Protein AF-A0AA47JE38-F1 (afdb_monomer)

Mean predicted aligned error: 7.02 Å

Organism: Vibrio parahaemolyticus (NCBI:txid670)

Structure (mmCIF, N/CA/C/O backbone):
data_AF-A0AA47JE38-F1
#
_entry.id   AF-A0AA47JE38-F1
#
loop_
_atom_site.group_PDB
_atom_site.id
_atom_site.type_symbol
_atom_site.label_atom_id
_atom_site.label_alt_id
_atom_site.label_comp_id
_atom_site.label_asym_id
_atom_site.label_entity_id
_atom_site.label_seq_id
_atom_site.pdbx_PDB_ins_code
_atom_site.Cartn_x
_atom_site.Cartn_y
_atom_site.Cartn_z
_atom_site.occupancy
_atom_site.B_iso_or_equiv
_atom_site.auth_seq_id
_atom_site.auth_comp_id
_atom_site.auth_asym_id
_atom_site.auth_atom_id
_atom_site.pdbx_PDB_model_num
ATOM 1 N N . MET A 1 1 ? -12.449 -9.102 17.119 1.00 83.94 1 MET A N 1
ATOM 2 C CA . MET A 1 1 ? -12.116 -7.695 16.826 1.00 83.94 1 MET A CA 1
ATOM 3 C C . MET A 1 1 ? -10.655 -7.405 17.143 1.00 83.94 1 MET A C 1
ATOM 5 O O . MET A 1 1 ? -9.900 -7.252 16.200 1.00 83.94 1 MET A O 1
ATOM 9 N N . GLU A 1 2 ? -10.235 -7.440 18.413 1.00 88.56 2 GLU A N 1
ATOM 10 C CA . GLU A 1 2 ? -8.846 -7.155 18.839 1.00 88.56 2 GLU A CA 1
ATOM 11 C C . GLU A 1 2 ? -7.792 -7.949 18.047 1.00 88.56 2 GLU A C 1
ATOM 13 O O . GLU A 1 2 ? -6.980 -7.358 17.347 1.00 88.56 2 GLU A O 1
ATOM 18 N N . LEU A 1 3 ? -7.922 -9.282 17.987 1.00 92.50 3 LEU A N 1
ATOM 19 C CA . LEU A 1 3 ? -7.022 -10.138 17.200 1.00 92.50 3 LEU A CA 1
ATOM 20 C C . LEU A 1 3 ? -6.956 -9.777 15.701 1.00 92.50 3 LEU A C 1
ATOM 22 O O . LEU A 1 3 ? -5.930 -9.987 15.059 1.00 92.50 3 LEU A O 1
ATOM 26 N N . ALA A 1 4 ? -8.055 -9.293 15.115 1.00 93.81 4 ALA A N 1
ATOM 27 C CA . ALA A 1 4 ? -8.081 -8.903 13.704 1.00 93.81 4 ALA A CA 1
ATOM 28 C C . ALA A 1 4 ? -7.335 -7.579 13.492 1.00 93.81 4 ALA A C 1
ATOM 30 O O . ALA A 1 4 ? -6.568 -7.450 12.538 1.00 93.81 4 ALA A O 1
ATOM 31 N N . TYR A 1 5 ? -7.493 -6.637 14.423 1.00 95.44 5 TYR A N 1
ATOM 32 C CA . TYR A 1 5 ? -6.758 -5.380 14.407 1.00 95.44 5 TYR A CA 1
ATOM 33 C C . TYR A 1 5 ? -5.25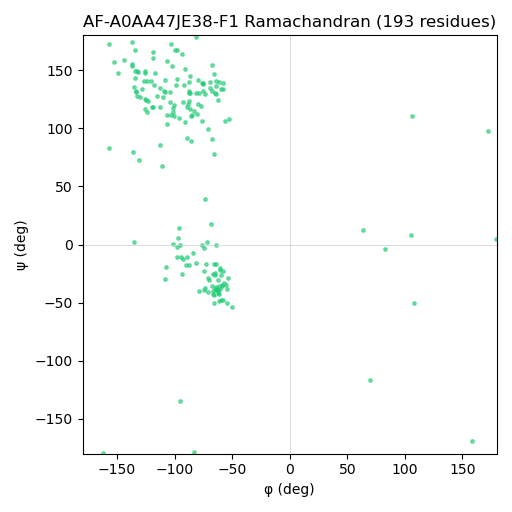7 -5.584 14.652 1.00 95.44 5 TYR A C 1
ATOM 35 O O . TYR A 1 5 ? -4.446 -5.007 13.934 1.00 95.44 5 TYR A O 1
ATOM 43 N N . ASP A 1 6 ? -4.865 -6.475 15.565 1.00 95.62 6 ASP A N 1
ATOM 44 C CA . ASP A 1 6 ? -3.450 -6.804 15.796 1.00 95.62 6 ASP A CA 1
ATOM 45 C C . ASP A 1 6 ? -2.779 -7.389 14.544 1.00 95.62 6 ASP A C 1
ATOM 47 O O . ASP A 1 6 ? -1.631 -7.068 14.226 1.00 95.62 6 ASP A O 1
ATOM 51 N N . LYS A 1 7 ? -3.504 -8.226 13.788 1.00 97.00 7 LYS A N 1
ATOM 52 C CA . LYS A 1 7 ? -3.026 -8.753 12.501 1.00 97.00 7 LYS A CA 1
ATOM 53 C C . LYS A 1 7 ? -2.888 -7.652 11.453 1.00 97.00 7 LYS A C 1
ATOM 55 O O . LYS A 1 7 ? -1.869 -7.626 10.763 1.00 97.00 7 LYS A O 1
ATOM 60 N N . LEU A 1 8 ? -3.858 -6.736 11.370 1.00 97.12 8 LEU A N 1
ATOM 61 C CA . LEU A 1 8 ? -3.783 -5.561 10.496 1.00 97.12 8 LEU A CA 1
ATOM 62 C C . LEU A 1 8 ? -2.551 -4.718 10.836 1.00 97.12 8 LEU A C 1
ATOM 64 O O . LEU A 1 8 ? -1.772 -4.370 9.951 1.00 97.12 8 LEU A O 1
ATOM 68 N N . PHE A 1 9 ? -2.341 -4.451 12.124 1.00 96.00 9 PHE A N 1
ATOM 69 C CA . PHE A 1 9 ? -1.217 -3.673 12.623 1.00 96.00 9 PHE A CA 1
ATOM 70 C C . PHE A 1 9 ? 0.124 -4.341 12.291 1.00 96.00 9 PHE A C 1
ATOM 72 O O . PHE A 1 9 ? 0.999 -3.713 11.699 1.00 96.00 9 PHE A O 1
ATOM 79 N N . SER A 1 10 ? 0.269 -5.640 12.571 1.00 96.81 10 SER A N 1
ATOM 80 C CA . SER A 1 10 ? 1.491 -6.395 12.260 1.00 96.81 10 SER A CA 1
ATOM 81 C C . SER A 1 10 ? 1.773 -6.482 10.754 1.00 96.81 10 SER A C 1
ATOM 83 O O . SER A 1 10 ? 2.932 -6.431 10.328 1.00 96.81 10 SER A O 1
ATOM 85 N N . ALA A 1 11 ? 0.729 -6.606 9.929 1.00 97.44 11 ALA A N 1
ATOM 86 C CA . ALA A 1 11 ? 0.862 -6.586 8.476 1.00 97.44 11 ALA A CA 1
ATOM 87 C C . ALA A 1 11 ? 1.331 -5.210 7.982 1.00 97.44 11 ALA A C 1
ATOM 89 O O . ALA A 1 11 ? 2.266 -5.132 7.186 1.00 97.44 11 ALA A O 1
ATOM 90 N N . ALA A 1 12 ? 0.763 -4.127 8.516 1.00 97.50 12 ALA A N 1
ATOM 91 C CA . ALA A 1 12 ? 1.182 -2.770 8.192 1.00 97.50 12 ALA A CA 1
ATOM 92 C C . ALA A 1 12 ? 2.623 -2.466 8.625 1.00 97.50 12 ALA A C 1
ATOM 94 O O . ALA A 1 12 ? 3.365 -1.842 7.872 1.00 97.50 12 ALA A O 1
ATOM 95 N N . GLU A 1 13 ? 3.058 -2.945 9.794 1.00 96.81 13 GLU A N 1
ATOM 96 C CA . GLU A 1 13 ? 4.458 -2.836 10.223 1.00 96.81 13 GLU A CA 1
ATOM 97 C C . GLU A 1 13 ? 5.410 -3.564 9.268 1.00 96.81 13 GLU A C 1
ATOM 99 O O . GLU A 1 13 ? 6.530 -3.110 9.039 1.00 96.81 1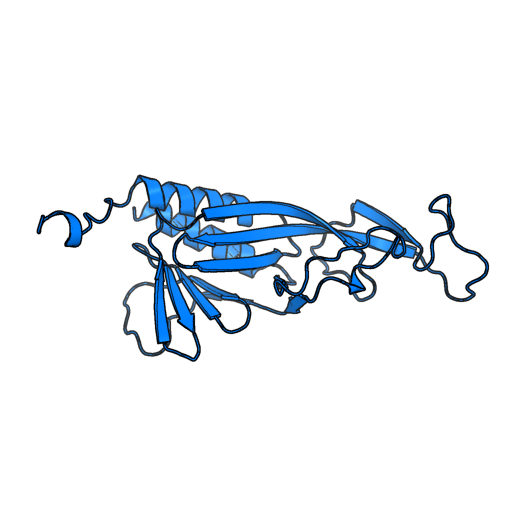3 GLU A O 1
ATOM 104 N N . GLN A 1 14 ? 4.987 -4.695 8.697 1.00 97.38 14 GLN A N 1
ATOM 105 C 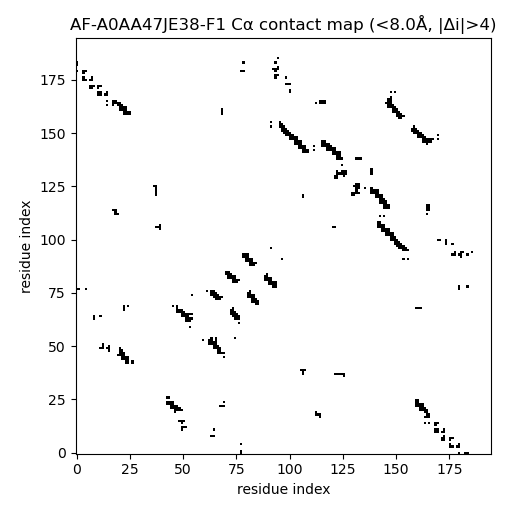CA . GLN A 1 14 ? 5.759 -5.390 7.667 1.00 97.38 14 GLN A CA 1
ATOM 106 C C . GLN A 1 14 ? 5.766 -4.610 6.346 1.00 97.38 14 GLN A C 1
ATOM 108 O O . GLN A 1 14 ? 6.821 -4.503 5.726 1.00 97.38 14 GLN A O 1
ATOM 113 N N . MET A 1 15 ? 4.639 -4.017 5.939 1.00 97.75 15 MET A N 1
ATOM 114 C CA . MET A 1 15 ? 4.570 -3.147 4.755 1.00 97.75 15 MET A CA 1
ATOM 115 C C . MET A 1 15 ? 5.466 -1.908 4.907 1.00 97.75 15 MET A C 1
ATOM 117 O O . MET A 1 15 ? 6.157 -1.531 3.964 1.00 97.75 15 MET A O 1
ATOM 121 N N . ALA A 1 16 ? 5.520 -1.313 6.102 1.00 97.00 16 ALA A N 1
ATOM 122 C CA . ALA A 1 16 ? 6.356 -0.152 6.413 1.00 97.00 16 ALA A CA 1
ATOM 123 C C . ALA A 1 16 ? 7.869 -0.427 6.310 1.00 97.00 16 ALA A C 1
ATOM 125 O O . ALA A 1 16 ? 8.656 0.513 6.235 1.00 97.00 16 ALA A O 1
ATOM 126 N N . LYS A 1 17 ? 8.286 -1.701 6.295 1.00 96.94 17 LYS A N 1
ATOM 127 C CA . LYS A 1 17 ? 9.688 -2.108 6.102 1.00 96.94 17 LYS A CA 1
ATOM 128 C C . LYS A 1 17 ? 10.104 -2.189 4.633 1.00 96.94 17 LYS A C 1
ATOM 130 O O . LYS A 1 17 ? 11.282 -2.420 4.379 1.00 96.94 17 LYS A O 1
ATOM 135 N N . ALA A 1 18 ? 9.177 -2.036 3.685 1.00 97.38 18 ALA A N 1
ATOM 136 C CA . ALA A 1 18 ? 9.526 -1.954 2.271 1.00 97.38 18 ALA A CA 1
ATOM 137 C C . ALA A 1 18 ? 10.457 -0.754 2.034 1.00 97.38 18 ALA A C 1
ATOM 139 O O . ALA A 1 18 ? 10.175 0.351 2.500 1.00 97.38 18 ALA A O 1
ATOM 140 N N . ASN A 1 19 ? 11.544 -0.939 1.283 1.00 97.06 19 ASN A N 1
ATOM 141 C CA . ASN A 1 19 ? 12.512 0.131 1.021 1.00 97.06 19 ASN A CA 1
ATOM 142 C C . ASN A 1 19 ? 11.880 1.300 0.266 1.00 97.06 19 ASN A C 1
ATOM 144 O O . ASN A 1 19 ? 12.318 2.447 0.392 1.00 97.06 19 ASN A O 1
ATOM 148 N N . LYS A 1 20 ? 10.881 1.000 -0.566 1.00 96.69 20 LYS A N 1
ATOM 149 C CA . LYS A 1 20 ? 10.083 1.984 -1.287 1.00 96.69 20 LYS A CA 1
ATOM 150 C C . LYS A 1 20 ? 8.599 1.653 -1.211 1.00 96.69 20 LYS A C 1
ATOM 152 O O . LYS A 1 20 ? 8.192 0.507 -1.427 1.00 96.69 20 LYS A O 1
ATOM 157 N N . CYS A 1 21 ? 7.827 2.701 -0.960 1.00 97.56 21 CYS A N 1
ATOM 158 C CA . CYS A 1 21 ? 6.385 2.758 -1.087 1.00 97.56 21 CYS A CA 1
ATOM 159 C C . CYS A 1 21 ? 6.055 3.982 -1.946 1.00 97.56 21 CYS A C 1
ATOM 161 O O . CYS A 1 21 ? 6.620 5.063 -1.743 1.00 97.56 21 CYS A O 1
ATOM 163 N N . TRP A 1 22 ? 5.166 3.812 -2.915 1.00 96.25 22 TRP A N 1
ATOM 164 C CA . TRP A 1 22 ? 4.711 4.889 -3.780 1.00 96.25 22 TRP A CA 1
ATOM 165 C C . TRP A 1 22 ? 3.201 5.020 -3.718 1.00 96.25 22 TRP A C 1
ATOM 167 O O . TRP A 1 22 ? 2.494 4.021 -3.719 1.00 96.25 22 TRP A O 1
ATOM 177 N N . HIS A 1 23 ? 2.710 6.250 -3.719 1.00 96.19 23 HIS A N 1
ATOM 178 C CA . HIS A 1 23 ? 1.333 6.569 -4.057 1.00 96.19 23 HIS A CA 1
ATOM 179 C C . HIS A 1 23 ? 1.237 6.770 -5.566 1.00 96.19 23 HIS A C 1
ATOM 181 O O . HIS A 1 23 ? 2.070 7.471 -6.144 1.00 96.19 23 HIS A O 1
ATOM 187 N N . ILE A 1 24 ? 0.252 6.142 -6.198 1.00 92.12 24 ILE A N 1
ATOM 188 C CA . ILE A 1 24 ? -0.014 6.280 -7.627 1.00 92.12 24 ILE A CA 1
ATOM 189 C C . ILE A 1 24 ? -1.193 7.235 -7.792 1.00 92.12 24 ILE A C 1
ATOM 191 O O . ILE A 1 24 ? -2.320 6.920 -7.409 1.00 92.12 24 ILE A O 1
ATOM 195 N N . SER A 1 25 ? -0.936 8.400 -8.385 1.00 82.38 25 SER A N 1
ATOM 196 C CA . SER A 1 25 ? -1.988 9.355 -8.724 1.00 82.38 25 SER A CA 1
ATOM 197 C C . SER A 1 25 ? -2.923 8.735 -9.769 1.00 82.38 25 SER A C 1
ATOM 199 O O . SER A 1 25 ? -2.471 8.185 -10.772 1.00 82.38 25 SER A O 1
ATOM 201 N N . ALA A 1 26 ? -4.237 8.900 -9.609 1.00 64.38 26 ALA A N 1
ATOM 202 C CA . ALA A 1 26 ? -5.243 8.443 -10.576 1.00 64.38 26 ALA A CA 1
ATOM 203 C C . ALA A 1 26 ? -5.239 9.217 -11.923 1.00 64.38 26 ALA A C 1
ATOM 205 O O . ALA A 1 26 ? -6.226 9.198 -12.664 1.00 64.38 26 ALA A O 1
ATOM 206 N N . SER A 1 27 ? -4.167 9.944 -12.250 1.00 50.41 27 SER A N 1
ATOM 207 C CA . SER A 1 27 ? -4.061 10.814 -13.420 1.00 50.41 27 SER A CA 1
ATOM 208 C C . SER A 1 27 ? -4.049 10.020 -14.734 1.00 50.41 27 SER A C 1
ATOM 210 O O . SER A 1 27 ? -3.009 9.696 -15.292 1.00 50.41 27 SER A O 1
ATOM 212 N N . GLY A 1 28 ? -5.250 9.806 -15.280 1.00 40.28 28 GLY A N 1
ATOM 213 C CA . GLY A 1 28 ? -5.498 9.717 -16.720 1.00 40.28 28 GLY A CA 1
ATOM 214 C C . GLY A 1 28 ? -5.774 8.319 -17.272 1.00 40.28 28 GLY A C 1
ATOM 215 O O . GLY A 1 28 ? -4.880 7.499 -17.445 1.00 40.28 28 GLY A O 1
ATOM 216 N N . LYS A 1 29 ? -7.023 8.085 -17.701 1.00 35.69 29 LYS A N 1
ATOM 217 C CA . LYS A 1 29 ? -7.342 7.100 -18.746 1.00 35.69 29 LYS A CA 1
ATOM 218 C C . LYS A 1 29 ? -6.479 7.396 -19.977 1.00 35.69 29 LYS A C 1
ATOM 220 O O . LYS A 1 29 ? -6.750 8.353 -20.696 1.00 35.69 29 LYS A O 1
ATOM 225 N N . VAL A 1 30 ? -5.488 6.558 -20.259 1.00 39.19 30 VAL A N 1
ATOM 226 C CA . VAL A 1 30 ? -4.712 6.658 -21.500 1.00 39.19 30 VAL A CA 1
ATOM 227 C C . VAL A 1 30 ? -5.456 5.890 -22.589 1.00 39.19 30 VAL A C 1
ATOM 229 O O . VAL A 1 30 ? -5.277 4.688 -22.795 1.00 39.19 30 VAL A O 1
ATOM 232 N N . LEU A 1 31 ? -6.341 6.615 -23.273 1.00 33.44 31 LEU A N 1
ATOM 233 C CA . LEU A 1 31 ? -6.773 6.327 -24.638 1.00 33.44 31 LEU A CA 1
ATOM 234 C C . LEU A 1 31 ? -5.562 6.513 -25.565 1.00 33.44 31 LEU A C 1
ATOM 236 O O . LEU A 1 31 ? -5.423 7.564 -26.162 1.00 33.44 31 LEU A O 1
ATOM 240 N N . ASP A 1 32 ? -4.646 5.543 -25.598 1.00 34.03 32 ASP A N 1
ATOM 241 C CA . ASP A 1 32 ? -3.890 5.147 -26.797 1.00 34.03 32 ASP A CA 1
ATOM 242 C C . ASP A 1 32 ? -2.788 4.143 -26.440 1.00 34.03 32 ASP A C 1
ATOM 244 O O . ASP A 1 32 ? -1.670 4.474 -26.052 1.00 34.03 32 ASP A O 1
ATOM 248 N N . LYS A 1 33 ? -3.091 2.856 -26.637 1.00 39.22 33 LYS A N 1
ATOM 249 C CA . LYS A 1 33 ? -2.143 1.740 -26.465 1.00 39.22 33 LYS A CA 1
ATOM 250 C C . LYS A 1 33 ? -1.069 1.665 -27.564 1.00 39.22 33 LYS A C 1
ATOM 252 O O . LYS A 1 33 ? -0.293 0.714 -27.577 1.00 39.22 33 LYS A O 1
ATOM 257 N N . LYS A 1 34 ? -1.036 2.594 -28.528 1.00 36.00 34 LYS A N 1
ATOM 258 C CA . LYS A 1 34 ? -0.390 2.339 -29.828 1.00 36.00 34 LYS A CA 1
ATOM 259 C C . LYS A 1 34 ? 1.037 2.860 -30.018 1.00 36.00 34 LYS A C 1
ATOM 261 O O . LYS A 1 34 ? 1.607 2.554 -31.060 1.00 36.00 34 LYS A O 1
ATOM 266 N N . TYR A 1 35 ? 1.650 3.553 -29.050 1.00 38.34 35 TYR A N 1
ATOM 267 C CA . TYR A 1 35 ? 2.983 4.150 -29.274 1.00 38.34 35 TYR A CA 1
ATOM 268 C C . TYR A 1 35 ? 4.045 3.991 -28.175 1.00 38.34 35 TYR A C 1
ATOM 270 O O . TYR A 1 35 ? 5.169 4.447 -28.375 1.00 38.34 35 TYR A O 1
ATOM 278 N N . HIS A 1 36 ? 3.784 3.299 -27.061 1.00 41.12 36 HIS A N 1
ATOM 279 C CA . HIS A 1 36 ? 4.728 3.291 -25.930 1.00 41.12 36 HIS A CA 1
ATOM 280 C C . HIS A 1 36 ? 5.027 1.882 -25.406 1.00 41.12 36 HIS A C 1
ATOM 282 O O . HIS A 1 36 ? 4.601 1.499 -24.322 1.00 41.12 36 HIS A O 1
ATOM 288 N N . ALA A 1 37 ? 5.799 1.107 -26.168 1.00 39.31 37 ALA A N 1
ATOM 289 C CA . ALA A 1 37 ? 6.282 -0.226 -25.790 1.00 39.31 37 ALA A CA 1
ATOM 290 C C . ALA A 1 37 ? 7.402 -0.203 -24.714 1.00 39.31 37 ALA A C 1
ATOM 292 O O . ALA A 1 37 ? 8.349 -0.976 -24.792 1.00 39.31 37 ALA A O 1
ATOM 293 N N . GLY A 1 38 ? 7.311 0.690 -23.721 1.00 43.50 38 GLY A N 1
ATOM 294 C CA . GLY A 1 38 ? 8.335 0.832 -22.675 1.00 43.50 38 GLY A CA 1
ATOM 295 C C . GLY A 1 38 ? 8.098 1.911 -21.612 1.00 43.50 38 GLY A C 1
ATOM 296 O O . GLY A 1 38 ? 8.972 2.127 -20.784 1.00 43.50 38 GLY A O 1
ATOM 297 N N . ALA A 1 39 ? 6.958 2.608 -21.596 1.00 45.06 39 ALA A N 1
ATOM 298 C CA . ALA A 1 39 ? 6.768 3.721 -20.666 1.00 45.06 39 ALA A CA 1
ATOM 299 C C . ALA A 1 39 ? 6.180 3.266 -19.318 1.00 45.06 39 ALA A C 1
ATOM 301 O O . ALA A 1 39 ? 4.967 3.287 -19.120 1.00 45.06 39 ALA A O 1
ATOM 302 N N . SER A 1 40 ? 7.050 2.949 -18.358 1.00 52.34 40 SER A N 1
ATOM 303 C CA . SER A 1 40 ? 6.775 3.225 -16.938 1.00 52.34 40 SER A CA 1
ATOM 304 C C . SER A 1 40 ? 6.576 4.731 -16.676 1.00 52.34 40 SER A C 1
ATOM 306 O O . SER A 1 40 ? 5.881 5.100 -15.735 1.00 52.34 40 SER A O 1
ATOM 308 N N . ASN A 1 41 ? 7.068 5.593 -17.579 1.00 50.12 41 ASN A N 1
ATOM 309 C CA . ASN A 1 41 ? 6.955 7.063 -17.561 1.00 50.12 41 ASN A CA 1
ATOM 310 C C . ASN A 1 41 ? 5.530 7.642 -17.683 1.00 50.12 41 ASN A C 1
ATOM 312 O O . ASN A 1 41 ? 5.370 8.859 -17.680 1.00 50.12 41 ASN A O 1
ATOM 316 N N . LEU A 1 42 ? 4.496 6.806 -17.812 1.00 59.81 42 LEU A N 1
ATOM 317 C CA . LEU A 1 42 ? 3.099 7.256 -17.857 1.00 59.81 42 LEU A CA 1
ATOM 318 C C . LEU A 1 42 ? 2.372 7.144 -16.512 1.00 59.81 42 LEU A C 1
ATOM 320 O O . LEU A 1 42 ? 1.270 7.669 -16.381 1.00 59.81 42 LEU A O 1
ATOM 324 N N . ILE A 1 43 ? 2.971 6.476 -15.525 1.00 70.88 43 ILE A N 1
ATOM 325 C CA . ILE A 1 43 ? 2.397 6.350 -14.186 1.00 70.88 43 ILE A CA 1
ATOM 326 C C . ILE A 1 43 ? 3.023 7.432 -13.302 1.00 70.88 43 ILE A C 1
ATOM 328 O O . ILE A 1 43 ? 4.198 7.342 -12.949 1.00 70.88 43 ILE A O 1
ATOM 332 N N . ASP A 1 44 ? 2.240 8.451 -12.936 1.00 80.62 44 ASP A N 1
ATOM 333 C CA . ASP A 1 44 ? 2.648 9.427 -11.918 1.00 80.62 44 ASP A CA 1
ATOM 334 C C . ASP A 1 44 ? 2.631 8.744 -10.546 1.00 80.62 44 ASP A C 1
ATOM 336 O O . ASP A 1 44 ? 1.574 8.554 -9.938 1.00 80.62 44 ASP A O 1
ATOM 340 N N . ARG A 1 45 ? 3.817 8.336 -10.084 1.00 89.44 45 ARG A N 1
ATOM 341 C CA . ARG A 1 45 ? 4.025 7.758 -8.757 1.00 89.44 45 ARG A CA 1
ATOM 342 C C . ARG A 1 45 ? 4.871 8.697 -7.904 1.00 89.44 45 ARG A C 1
ATOM 344 O O . ARG A 1 45 ? 5.911 9.187 -8.342 1.00 89.44 45 ARG A O 1
ATOM 351 N N . LYS A 1 46 ? 4.465 8.913 -6.658 1.00 92.69 46 LYS A N 1
ATOM 352 C CA . LYS A 1 46 ? 5.185 9.746 -5.686 1.00 92.69 46 LYS A CA 1
ATOM 353 C C . LYS A 1 46 ? 5.562 8.909 -4.485 1.00 92.69 46 LYS A C 1
ATOM 355 O O . LYS A 1 46 ? 4.778 8.070 -4.060 1.00 92.69 46 LYS A O 1
ATOM 360 N N . LEU A 1 47 ? 6.757 9.122 -3.937 1.00 95.19 47 LEU A N 1
ATOM 361 C CA . LEU A 1 47 ? 7.144 8.442 -2.703 1.00 95.19 47 LEU A CA 1
ATOM 362 C C . LEU A 1 47 ? 6.140 8.768 -1.602 1.00 95.19 47 LEU A C 1
ATOM 364 O O . LEU A 1 47 ? 5.775 9.927 -1.409 1.00 95.19 47 LEU A O 1
ATOM 368 N N . THR A 1 48 ? 5.719 7.731 -0.894 1.00 96.25 48 THR A N 1
ATOM 369 C CA . THR A 1 48 ? 4.828 7.845 0.252 1.00 96.25 48 THR A CA 1
ATOM 370 C C . THR A 1 48 ? 5.308 6.944 1.383 1.00 96.25 48 THR A C 1
ATOM 372 O O . THR A 1 48 ? 6.282 6.202 1.235 1.00 96.25 48 THR A O 1
ATOM 375 N N . SER A 1 49 ? 4.654 7.028 2.536 1.00 93.44 49 SER A N 1
ATOM 376 C CA . SER A 1 49 ? 5.023 6.273 3.723 1.00 93.44 49 SER A CA 1
ATOM 377 C C . SER A 1 49 ? 3.828 5.592 4.376 1.00 93.44 49 SER A C 1
ATOM 379 O O . SER A 1 49 ? 2.690 6.066 4.353 1.00 93.44 49 SER A O 1
ATOM 381 N N . ILE A 1 50 ? 4.142 4.455 4.990 1.00 97.44 50 ILE A N 1
ATOM 382 C CA . ILE A 1 50 ? 3.298 3.761 5.952 1.00 97.44 50 ILE A CA 1
ATOM 383 C C . ILE A 1 50 ? 3.998 3.923 7.292 1.00 97.44 50 ILE A C 1
ATOM 385 O O . ILE A 1 50 ? 5.192 3.646 7.407 1.00 97.44 50 ILE A O 1
ATOM 389 N N . MET A 1 51 ? 3.280 4.416 8.290 1.00 95.12 51 MET A N 1
ATOM 390 C CA . MET A 1 51 ? 3.841 4.717 9.602 1.00 95.12 51 MET A CA 1
ATOM 391 C C . MET A 1 51 ? 2.901 4.241 10.698 1.00 95.12 51 MET A C 1
ATOM 393 O O . MET A 1 51 ? 1.691 4.151 10.503 1.00 95.12 51 MET A O 1
ATOM 397 N N . ILE A 1 52 ? 3.462 3.984 11.873 1.00 92.00 52 ILE A N 1
ATOM 398 C CA . ILE A 1 52 ? 2.683 3.907 13.103 1.00 92.00 52 ILE A CA 1
ATOM 399 C C . ILE A 1 52 ? 2.682 5.309 13.693 1.00 92.00 52 ILE A C 1
ATOM 401 O O . ILE A 1 52 ? 3.708 5.774 14.190 1.00 92.00 52 ILE A O 1
ATOM 405 N N . SER A 1 53 ? 1.558 6.007 13.582 1.00 89.50 53 SER A N 1
ATOM 406 C CA . SER A 1 53 ? 1.444 7.382 14.061 1.00 89.50 53 SER A CA 1
ATOM 407 C C . SER A 1 53 ? 0.029 7.691 14.519 1.00 89.50 53 SER A C 1
ATOM 409 O O . SER A 1 53 ? -0.942 7.151 13.984 1.00 89.50 53 SER A O 1
ATOM 411 N N . GLU A 1 54 ? -0.076 8.558 15.522 1.00 86.50 54 GLU A N 1
ATOM 412 C CA . GLU A 1 54 ? -1.352 9.098 15.976 1.00 86.50 54 GLU A CA 1
ATOM 413 C C . GLU A 1 54 ? -1.850 10.164 14.990 1.00 86.50 54 GLU A C 1
ATOM 415 O O . GLU A 1 54 ? -1.057 10.985 14.513 1.00 86.50 54 GLU A O 1
ATOM 420 N N . PRO A 1 55 ? -3.154 10.189 14.676 1.00 88.69 55 PRO A N 1
ATOM 421 C CA . PRO A 1 55 ? -3.708 11.226 13.827 1.00 88.69 55 PRO A CA 1
ATOM 422 C C . PRO A 1 55 ? -3.632 12.608 14.480 1.00 88.69 55 PRO A C 1
ATOM 424 O O . PRO A 1 55 ? -3.799 12.760 15.696 1.00 88.69 55 PRO A O 1
ATOM 427 N N . PRO A 1 56 ? -3.445 13.664 13.675 1.00 87.25 56 PRO A N 1
ATOM 428 C CA . PRO A 1 56 ? -3.353 15.012 14.198 1.00 87.25 56 PRO A CA 1
ATOM 429 C C . PRO A 1 56 ? -4.675 15.436 14.847 1.00 87.25 56 PRO A C 1
ATOM 431 O O . PRO A 1 56 ? -5.764 15.198 14.321 1.00 87.25 56 PRO A O 1
ATOM 434 N N . ARG A 1 57 ? -4.563 16.153 15.971 1.00 86.56 57 ARG A N 1
ATOM 435 C CA . ARG A 1 57 ? -5.687 16.770 16.704 1.00 86.56 57 ARG A CA 1
ATOM 436 C C . ARG A 1 57 ? -6.716 15.787 17.281 1.00 86.56 57 ARG A C 1
ATOM 438 O O . ARG A 1 57 ? -7.755 16.236 17.756 1.00 86.56 57 ARG A O 1
ATOM 445 N N . LEU A 1 58 ? -6.423 14.490 17.309 1.00 87.88 58 LEU A N 1
ATOM 446 C CA . LEU A 1 58 ? -7.252 13.480 17.960 1.00 87.88 58 LEU A CA 1
ATOM 447 C C . LEU A 1 58 ? -6.441 12.810 19.069 1.00 87.88 58 LEU A C 1
ATOM 449 O O . LEU A 1 58 ? -5.416 12.189 18.813 1.00 87.88 58 LEU A O 1
ATOM 453 N N . LYS A 1 59 ? -6.899 12.942 20.316 1.00 86.88 59 LYS A N 1
ATOM 454 C CA . LYS A 1 59 ? -6.311 12.204 21.438 1.00 86.88 59 LYS A CA 1
ATOM 455 C C . LYS A 1 59 ? -6.866 10.786 21.426 1.00 86.88 59 LYS A C 1
ATOM 457 O O . LYS A 1 59 ? -8.075 10.608 21.542 1.00 86.88 59 LYS A O 1
ATOM 462 N N . THR A 1 60 ? -5.986 9.802 21.316 1.00 87.25 60 THR A N 1
ATOM 463 C CA . THR A 1 60 ? -6.333 8.379 21.333 1.00 87.25 60 THR A CA 1
ATOM 464 C C . THR A 1 60 ? -5.377 7.626 22.252 1.00 87.25 60 THR A C 1
ATOM 466 O O . THR A 1 60 ? -4.227 8.017 22.419 1.00 87.25 60 THR A O 1
ATOM 469 N N . ASN A 1 61 ? -5.861 6.557 22.878 1.00 86.44 61 ASN A N 1
ATOM 470 C CA . ASN A 1 61 ? -5.046 5.603 23.633 1.00 86.44 61 ASN A CA 1
ATOM 471 C C . ASN A 1 61 ? -4.639 4.383 22.786 1.00 86.44 61 ASN A C 1
ATOM 473 O O . ASN A 1 61 ? -3.961 3.489 23.288 1.00 86.44 61 ASN A O 1
ATOM 477 N N . VAL A 1 62 ? -5.069 4.331 21.522 1.00 86.56 62 VAL A N 1
ATOM 478 C CA . VAL A 1 62 ? -4.797 3.235 20.590 1.00 86.56 62 VAL A CA 1
ATOM 479 C C . VAL A 1 62 ? -3.798 3.698 19.537 1.00 86.56 62 VAL A C 1
ATOM 481 O O . VAL A 1 62 ? -3.988 4.742 18.912 1.00 86.56 62 VAL A O 1
ATOM 484 N N . LYS A 1 63 ? -2.750 2.898 19.309 1.00 85.75 63 LYS A N 1
ATOM 485 C CA . LYS A 1 63 ? -1.813 3.111 18.200 1.00 85.75 63 LYS A CA 1
ATOM 486 C C . LYS A 1 63 ? -2.509 2.831 16.876 1.00 85.75 63 LYS A C 1
ATOM 488 O O . LYS A 1 63 ? -3.143 1.787 16.729 1.00 85.75 63 LYS A O 1
ATOM 493 N N . THR A 1 64 ? -2.320 3.713 15.905 1.00 91.56 64 THR A N 1
ATOM 494 C CA . THR A 1 64 ? -2.919 3.583 14.575 1.00 91.56 64 THR A CA 1
ATOM 495 C C . THR A 1 64 ? -1.872 3.438 13.489 1.00 91.56 64 THR A C 1
ATOM 497 O O . THR A 1 64 ? -0.779 4.004 13.568 1.00 91.56 64 THR A O 1
ATOM 500 N N . VAL A 1 65 ? -2.233 2.688 12.453 1.00 96.00 65 VAL A N 1
ATOM 501 C CA . VAL A 1 65 ? -1.494 2.668 11.191 1.00 96.00 65 VAL A CA 1
ATOM 502 C C . VAL A 1 65 ? -1.930 3.880 10.379 1.00 96.00 65 VAL A C 1
ATOM 504 O O . VAL A 1 65 ? -3.124 4.099 10.195 1.00 96.00 65 VAL A O 1
ATOM 507 N N . SER A 1 66 ? -0.971 4.647 9.876 1.00 97.06 66 SER A N 1
ATOM 508 C CA . SER A 1 66 ? -1.194 5.774 8.975 1.00 97.06 66 SER A CA 1
ATOM 509 C C . SER A 1 66 ? -0.569 5.500 7.610 1.00 97.06 66 SER A C 1
ATOM 511 O O . SER A 1 66 ? 0.627 5.208 7.540 1.00 97.06 66 SER A O 1
ATOM 513 N N . ILE A 1 67 ? -1.348 5.643 6.540 1.00 97.62 67 ILE A N 1
ATOM 514 C CA . ILE A 1 67 ? -0.885 5.526 5.153 1.00 97.62 67 ILE A CA 1
ATOM 515 C C . ILE A 1 67 ? -1.138 6.857 4.453 1.00 97.62 67 ILE A C 1
ATOM 517 O O . ILE A 1 67 ? -2.288 7.282 4.332 1.00 97.62 67 ILE A O 1
ATOM 521 N N . ALA A 1 68 ? -0.077 7.516 3.992 1.00 96.69 68 ALA A N 1
ATOM 522 C CA . ALA A 1 68 ? -0.218 8.718 3.179 1.00 96.69 68 ALA A CA 1
ATOM 523 C C . ALA A 1 68 ? -0.566 8.340 1.725 1.00 96.69 68 ALA A C 1
ATOM 525 O O . ALA A 1 68 ? 0.086 7.496 1.106 1.00 96.69 68 ALA A O 1
ATOM 526 N N . VAL A 1 69 ? -1.602 8.966 1.173 1.00 94.50 69 VAL A N 1
ATOM 527 C CA . VAL A 1 69 ? -2.141 8.718 -0.171 1.00 94.50 69 VAL A CA 1
ATOM 528 C C . VAL A 1 69 ? -2.429 10.062 -0.843 1.00 94.50 69 VAL A C 1
ATOM 530 O O . VAL A 1 69 ? -3.531 10.606 -0.836 1.00 94.50 69 VAL A O 1
ATOM 533 N N . GLY A 1 70 ? -1.370 10.679 -1.363 1.00 91.31 70 GLY A N 1
ATOM 534 C CA . GLY A 1 70 ? -1.450 11.992 -1.997 1.00 91.31 70 GLY A CA 1
ATOM 535 C C . GLY A 1 70 ? -1.729 13.103 -0.986 1.00 91.31 70 GLY A C 1
ATOM 536 O O . GLY A 1 70 ? -0.894 13.385 -0.129 1.00 91.31 70 GLY A O 1
ATOM 537 N N . ARG A 1 71 ? -2.882 13.776 -1.110 1.00 91.81 71 ARG A N 1
ATOM 538 C CA . ARG A 1 71 ? -3.283 14.831 -0.156 1.00 91.81 71 ARG A CA 1
ATOM 539 C C . ARG A 1 71 ? -3.903 14.271 1.123 1.00 91.81 71 ARG A C 1
ATOM 541 O O . ARG A 1 71 ? -4.088 15.030 2.072 1.00 91.81 71 ARG A O 1
ATOM 548 N N . GLN A 1 72 ? -4.307 13.003 1.090 1.00 95.00 72 GLN A N 1
ATOM 549 C CA . GLN A 1 72 ? -5.042 12.364 2.165 1.00 95.00 72 GLN A CA 1
ATOM 550 C C . GLN A 1 72 ? -4.124 11.465 2.988 1.00 95.00 72 GLN A C 1
ATOM 552 O O . GLN A 1 72 ? -3.141 10.924 2.482 1.00 95.00 72 GLN A O 1
ATOM 557 N N . THR A 1 73 ? -4.477 11.270 4.253 1.00 96.94 73 THR A N 1
ATOM 558 C CA . THR A 1 73 ? -3.859 10.258 5.112 1.00 96.94 73 THR A CA 1
ATOM 559 C C . THR A 1 73 ? -4.942 9.362 5.685 1.00 96.94 73 THR A C 1
ATOM 561 O O . THR A 1 73 ? -5.878 9.838 6.330 1.00 96.94 73 THR A O 1
ATOM 564 N N . LEU A 1 74 ? -4.802 8.058 5.458 1.00 97.62 74 LEU A N 1
ATOM 565 C CA . LEU A 1 74 ? -5.685 7.034 6.003 1.00 97.62 74 LEU A CA 1
ATOM 566 C C . LEU A 1 74 ? -5.145 6.592 7.357 1.00 97.62 74 LEU A C 1
ATOM 568 O O . LEU A 1 74 ? -4.040 6.058 7.427 1.00 97.62 74 LEU A O 1
ATOM 572 N N . HIS A 1 75 ? -5.917 6.795 8.418 1.00 97.38 75 HIS A N 1
ATOM 573 C CA . HIS A 1 75 ? -5.614 6.305 9.757 1.00 97.38 75 HIS A CA 1
ATOM 574 C C . HIS A 1 75 ? -6.541 5.137 10.094 1.00 97.38 75 HIS A C 1
ATOM 576 O O . HIS A 1 75 ? -7.745 5.322 10.258 1.00 97.38 75 HIS A O 1
ATOM 582 N N . PHE A 1 76 ? -5.981 3.937 10.198 1.00 97.19 76 PHE A N 1
ATOM 583 C CA . PHE A 1 76 ? -6.720 2.715 10.505 1.00 97.19 76 PHE A CA 1
ATOM 584 C C . PHE A 1 76 ? -6.877 2.578 12.019 1.00 97.19 76 PHE A C 1
ATOM 586 O O . PHE A 1 76 ? -5.891 2.358 12.722 1.00 97.19 76 PHE A O 1
ATOM 593 N N . PHE A 1 77 ? -8.112 2.715 12.501 1.00 95.50 77 PHE A N 1
ATOM 594 C CA . PHE A 1 77 ? -8.520 2.441 13.879 1.00 95.50 77 PHE A CA 1
ATOM 595 C C . PHE A 1 77 ? -9.145 1.044 13.990 1.00 95.50 77 PHE A C 1
ATOM 597 O O . PHE A 1 77 ? -9.471 0.447 12.967 1.00 95.50 77 PHE A O 1
ATOM 604 N N . PRO A 1 78 ? -9.347 0.497 15.200 1.00 94.56 78 PRO A N 1
ATOM 605 C CA . PRO A 1 78 ? -10.001 -0.802 15.365 1.00 94.56 78 PRO A CA 1
ATOM 606 C C . PRO A 1 78 ? -11.430 -0.885 14.815 1.00 94.56 78 PRO A C 1
ATOM 608 O O . PRO A 1 78 ? -11.873 -1.976 14.472 1.00 94.56 78 PRO A O 1
ATOM 611 N N . ASP A 1 79 ? -12.149 0.236 14.742 1.00 93.06 79 ASP A N 1
ATOM 612 C CA . ASP A 1 79 ? -13.564 0.307 14.365 1.00 93.06 79 ASP A CA 1
ATOM 613 C C . ASP A 1 79 ? -13.811 0.910 12.972 1.00 93.06 79 ASP A C 1
ATOM 615 O O . ASP A 1 79 ? -14.782 0.544 12.312 1.00 93.06 79 ASP A O 1
ATOM 619 N N . ARG A 1 80 ? -12.945 1.816 12.501 1.00 94.56 80 ARG A N 1
ATOM 620 C CA . ARG A 1 80 ? -13.090 2.500 11.204 1.00 94.56 80 ARG A CA 1
ATOM 621 C C . ARG A 1 80 ? -11.757 3.013 10.666 1.00 94.56 80 ARG A C 1
ATOM 623 O O . ARG A 1 80 ? -10.746 3.019 11.363 1.00 94.56 80 ARG A O 1
ATOM 630 N N . VAL A 1 81 ? -11.757 3.512 9.437 1.00 96.94 81 VAL A N 1
ATOM 631 C CA . VAL A 1 81 ? -10.636 4.269 8.873 1.00 96.94 81 VAL A CA 1
ATOM 632 C C . VAL A 1 81 ? -10.990 5.749 8.856 1.00 96.94 81 VAL A C 1
ATOM 634 O O . VAL A 1 81 ? -11.988 6.139 8.254 1.00 96.94 81 VAL A O 1
ATOM 637 N N . LEU A 1 82 ? -10.180 6.585 9.505 1.00 96.62 82 LEU A N 1
ATOM 638 C CA . LEU A 1 82 ? -10.298 8.037 9.387 1.00 96.62 82 LEU A CA 1
ATOM 639 C C . LEU A 1 82 ? -9.506 8.521 8.176 1.00 96.62 82 LEU A C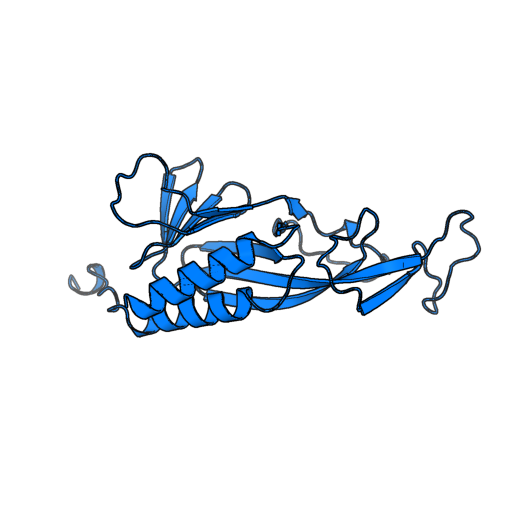 1
ATOM 641 O O . LEU A 1 82 ? -8.329 8.198 8.025 1.00 96.62 82 LEU A O 1
ATOM 645 N N . VAL A 1 83 ? -10.146 9.325 7.336 1.00 96.62 83 VAL A N 1
ATOM 646 C CA . VAL A 1 83 ? -9.552 9.910 6.133 1.00 96.62 83 VAL A CA 1
ATOM 647 C C . VAL A 1 83 ? -9.313 11.385 6.402 1.00 96.62 83 VAL A C 1
ATOM 649 O O . VAL A 1 83 ? 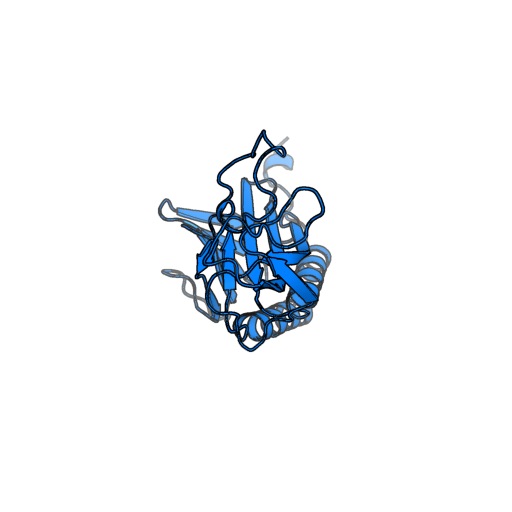-10.249 12.183 6.423 1.00 96.62 83 VAL A O 1
ATOM 652 N N . TYR A 1 84 ? -8.059 11.748 6.647 1.00 95.56 84 TYR A N 1
ATOM 653 C CA . TYR A 1 84 ? -7.664 13.136 6.851 1.00 95.56 84 TYR A CA 1
ATOM 654 C C . TYR A 1 84 ? -7.352 13.779 5.507 1.00 95.56 84 TYR A C 1
ATOM 656 O O . TYR A 1 84 ? -6.468 13.309 4.803 1.00 95.56 84 TYR A O 1
ATOM 664 N N . ASP A 1 85 ? -8.034 14.874 5.188 1.00 92.94 85 ASP A N 1
ATOM 665 C CA . ASP A 1 85 ? -7.742 15.758 4.062 1.00 92.94 85 ASP A CA 1
ATOM 666 C C . ASP A 1 85 ? -7.419 17.165 4.598 1.00 92.94 85 ASP A C 1
ATOM 668 O O . ASP A 1 85 ? -7.703 17.534 5.739 1.00 92.94 85 ASP A O 1
ATOM 672 N N . THR A 1 86 ? -6.858 17.997 3.737 1.00 88.19 86 THR A N 1
ATOM 673 C CA . THR A 1 86 ? -6.734 19.445 3.910 1.00 88.19 86 THR A CA 1
ATOM 674 C C . THR A 1 86 ? -8.058 20.152 4.205 1.00 88.19 86 THR A C 1
ATOM 676 O O . THR A 1 86 ? -8.053 21.175 4.889 1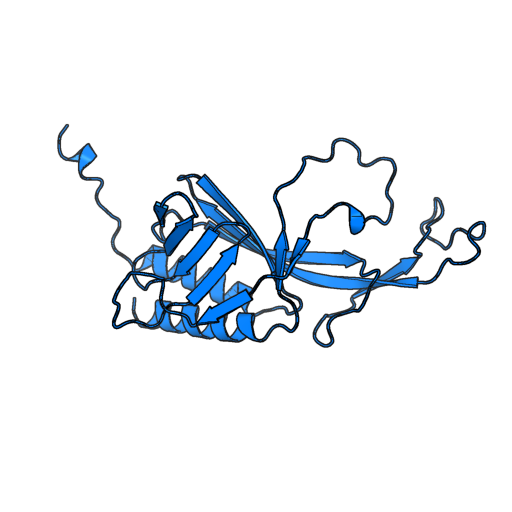.00 88.19 86 THR A O 1
ATOM 679 N N . THR A 1 87 ? -9.188 19.625 3.723 1.00 89.94 87 THR A N 1
ATOM 680 C CA . THR A 1 87 ? -10.516 20.238 3.887 1.00 89.94 87 THR A CA 1
ATOM 681 C C . THR A 1 87 ? -11.286 19.737 5.106 1.00 89.94 87 THR A C 1
ATOM 683 O O . THR A 1 87 ? -12.306 20.326 5.457 1.00 89.94 87 THR A O 1
ATOM 686 N N . GLY A 1 88 ? -10.843 18.657 5.752 1.00 92.69 88 GLY A N 1
ATOM 687 C CA . GLY A 1 88 ? -11.566 18.060 6.871 1.00 92.69 88 GLY A CA 1
ATOM 688 C C . GLY A 1 88 ? -11.195 16.604 7.120 1.00 92.69 88 GLY A C 1
ATOM 689 O O . GLY A 1 88 ? -10.225 16.089 6.572 1.00 92.69 88 GLY A O 1
ATOM 690 N N . VAL A 1 89 ? -11.983 15.944 7.967 1.00 94.94 89 VAL A N 1
ATOM 691 C CA . VAL A 1 89 ? -11.799 14.534 8.324 1.00 94.94 89 VAL A CA 1
ATOM 692 C C . VAL A 1 89 ? -13.076 13.775 7.993 1.00 94.94 89 VAL A C 1
ATOM 694 O O . VAL A 1 89 ? -14.151 14.141 8.464 1.00 94.94 89 VAL A O 1
ATOM 697 N N . GLY A 1 90 ? -12.949 12.734 7.175 1.00 94.69 90 GLY A N 1
ATOM 698 C CA . GLY A 1 90 ? -13.999 11.759 6.902 1.00 94.69 90 GLY A CA 1
ATOM 699 C C . GLY A 1 90 ? -13.754 10.447 7.644 1.00 94.69 90 GLY A C 1
ATOM 700 O O . GLY A 1 90 ? -12.690 10.231 8.226 1.00 94.69 90 GLY A O 1
ATOM 701 N N . ALA A 1 91 ? -14.732 9.551 7.593 1.00 95.00 91 ALA A N 1
ATOM 702 C CA . ALA A 1 91 ? -14.608 8.198 8.113 1.00 95.00 91 ALA A CA 1
ATOM 703 C C . ALA A 1 91 ? -15.168 7.188 7.107 1.00 95.00 91 ALA A C 1
ATOM 705 O O . ALA A 1 91 ? -16.165 7.458 6.439 1.00 95.00 91 ALA A O 1
ATOM 706 N N . VAL A 1 92 ? -14.525 6.028 7.015 1.00 96.38 92 VAL A N 1
ATOM 707 C CA . VAL A 1 92 ? -14.954 4.889 6.200 1.00 96.38 92 VAL A CA 1
ATOM 708 C C . VAL A 1 92 ? -15.037 3.672 7.115 1.00 96.38 92 VAL A C 1
ATOM 710 O O . VAL A 1 92 ? -14.070 3.356 7.811 1.00 96.38 92 VAL A O 1
ATOM 713 N N . SER A 1 93 ? -16.195 3.012 7.151 1.00 96.19 93 SER A N 1
ATOM 714 C CA . SER A 1 93 ? -16.359 1.754 7.885 1.00 96.19 93 SER A CA 1
ATOM 715 C C . SER A 1 93 ? -15.538 0.645 7.216 1.00 96.19 93 SER A C 1
ATOM 717 O O . SER A 1 93 ? -15.287 0.690 6.011 1.00 96.19 93 SER A O 1
ATOM 719 N N . TYR A 1 94 ? -15.135 -0.385 7.961 1.00 96.50 94 TYR A N 1
ATOM 720 C CA . TYR A 1 94 ? -14.476 -1.538 7.337 1.00 96.50 94 TYR A CA 1
ATOM 721 C C . TYR A 1 94 ? -15.405 -2.301 6.383 1.00 96.50 94 TYR A C 1
ATOM 723 O O . TYR A 1 94 ? -14.922 -2.931 5.452 1.00 96.50 94 TYR A O 1
ATOM 731 N N . GLN A 1 95 ? -16.725 -2.220 6.573 1.00 95.31 95 GLN A N 1
ATOM 732 C CA . GLN A 1 95 ? -17.712 -2.832 5.680 1.00 95.31 95 GLN A CA 1
ATOM 733 C C . GLN A 1 95 ? -17.819 -2.118 4.328 1.00 95.31 95 GLN A C 1
ATOM 735 O O . GLN A 1 95 ? -18.134 -2.764 3.330 1.00 95.31 95 GLN A O 1
ATOM 740 N N . ASP A 1 96 ? -17.547 -0.813 4.293 1.00 95.69 96 ASP A N 1
ATOM 741 C CA . ASP A 1 96 ? -17.569 -0.012 3.065 1.00 95.69 96 ASP A CA 1
ATOM 742 C C . ASP A 1 96 ? -16.189 0.121 2.413 1.00 95.69 96 ASP A C 1
ATOM 744 O O . ASP A 1 96 ? -16.091 0.608 1.284 1.00 95.69 96 ASP A O 1
ATOM 748 N N . LEU A 1 97 ? -15.126 -0.283 3.114 1.00 97.25 97 LEU A N 1
ATOM 749 C CA . LEU A 1 97 ? -13.760 -0.264 2.615 1.00 97.25 97 LEU A CA 1
ATOM 750 C C . LEU A 1 97 ? -13.445 -1.554 1.857 1.00 97.25 97 LEU A C 1
ATOM 752 O O . LEU A 1 97 ? -13.345 -2.631 2.439 1.00 97.25 97 LEU A O 1
ATOM 756 N N . VAL A 1 98 ? -13.170 -1.421 0.566 1.00 97.31 98 VAL A N 1
ATOM 757 C CA . VAL A 1 98 ? -12.637 -2.499 -0.262 1.00 97.31 98 VAL A CA 1
ATOM 758 C C . VAL A 1 98 ? -11.140 -2.284 -0.441 1.00 97.31 98 VAL A C 1
ATOM 760 O O . VAL A 1 98 ? -10.709 -1.292 -1.039 1.00 97.31 98 VAL A O 1
ATOM 763 N N . VAL A 1 99 ? -10.356 -3.236 0.062 1.00 97.75 99 VAL A N 1
ATOM 764 C CA . VAL A 1 99 ? -8.920 -3.345 -0.207 1.00 97.75 99 VAL A CA 1
ATOM 765 C C . VAL A 1 99 ? -8.710 -4.473 -1.203 1.00 97.75 99 VAL A C 1
ATOM 767 O O . VAL A 1 99 ? -9.261 -5.550 -1.014 1.00 97.75 99 VAL A O 1
ATOM 770 N N . MET A 1 100 ? -7.936 -4.217 -2.256 1.00 96.88 100 MET A N 1
ATOM 771 C CA . MET A 1 100 ? -7.507 -5.254 -3.198 1.00 96.88 100 MET A CA 1
ATOM 772 C C . MET A 1 100 ? -5.997 -5.225 -3.346 1.00 96.88 100 MET A C 1
ATOM 774 O O . MET A 1 100 ? -5.402 -4.146 -3.426 1.00 96.88 100 MET A O 1
ATOM 778 N N . VAL A 1 101 ? -5.401 -6.411 -3.422 1.00 97.19 101 VAL A N 1
ATOM 779 C CA . VAL A 1 101 ? -3.957 -6.594 -3.581 1.00 97.19 101 VAL A CA 1
ATOM 780 C C . VAL A 1 101 ? -3.659 -7.305 -4.893 1.00 97.19 101 VAL A C 1
ATOM 782 O O . VAL A 1 101 ? -4.314 -8.282 -5.253 1.00 97.19 101 VAL A O 1
ATOM 785 N N . GLY A 1 102 ? -2.644 -6.838 -5.615 1.00 94.81 102 GLY A N 1
ATOM 786 C CA . GLY A 1 102 ? -2.209 -7.474 -6.853 1.00 94.81 102 GLY A CA 1
ATOM 787 C C . GLY A 1 102 ? -0.737 -7.242 -7.149 1.00 94.81 102 GLY A C 1
ATOM 788 O O . GLY A 1 102 ? -0.141 -6.276 -6.689 1.00 94.81 102 GLY A O 1
ATOM 789 N N . ASP A 1 103 ? -0.140 -8.126 -7.941 1.00 94.69 103 ASP A N 1
ATOM 790 C CA . ASP A 1 103 ? 1.220 -7.928 -8.430 1.00 94.69 103 ASP A CA 1
ATOM 791 C C . ASP A 1 103 ? 1.223 -7.113 -9.729 1.00 94.69 103 ASP A C 1
ATOM 793 O O . ASP A 1 103 ? 0.430 -7.345 -10.648 1.00 94.69 103 ASP A O 1
ATOM 797 N N . LYS A 1 104 ? 2.191 -6.206 -9.850 1.00 92.12 104 LYS A N 1
ATOM 798 C CA . LYS A 1 104 ? 2.394 -5.368 -11.026 1.00 92.12 104 LYS A CA 1
ATOM 799 C C . LYS A 1 104 ? 3.838 -5.409 -11.496 1.00 92.12 104 LYS A C 1
ATOM 801 O O . LYS A 1 104 ? 4.764 -5.114 -10.746 1.00 92.12 104 LYS A O 1
ATOM 806 N N . LYS A 1 105 ? 4.027 -5.713 -12.783 1.00 93.06 105 LYS A N 1
ATOM 807 C CA . LYS A 1 105 ? 5.313 -5.516 -13.461 1.00 93.06 105 LYS A CA 1
ATOM 808 C C . LYS A 1 105 ? 5.549 -4.029 -13.716 1.00 93.06 105 LYS A C 1
ATOM 810 O O . LYS A 1 105 ? 4.694 -3.369 -14.309 1.00 93.06 105 LYS A O 1
ATOM 815 N N . PHE A 1 106 ? 6.720 -3.538 -13.337 1.00 91.44 106 PHE A N 1
ATOM 816 C CA . PHE A 1 106 ? 7.137 -2.155 -13.529 1.00 91.44 106 PHE A CA 1
ATOM 817 C C . PHE A 1 106 ? 8.559 -2.103 -14.095 1.00 91.44 106 PHE A C 1
ATOM 819 O O . PHE A 1 106 ? 9.450 -2.781 -13.592 1.00 91.44 106 PHE A O 1
ATOM 826 N N . ILE A 1 107 ? 8.771 -1.320 -15.153 1.00 91.88 107 ILE A N 1
ATOM 827 C CA . ILE A 1 107 ? 10.099 -1.107 -15.744 1.00 91.88 107 ILE A CA 1
ATOM 828 C C . ILE A 1 107 ? 10.795 -0.012 -14.938 1.00 91.88 107 ILE A C 1
ATOM 830 O O . ILE A 1 107 ? 10.333 1.129 -14.952 1.00 91.88 107 ILE A O 1
ATOM 834 N N . GLU A 1 108 ? 11.889 -0.334 -14.253 1.00 91.75 108 GLU A N 1
ATOM 835 C CA . GLU A 1 108 ? 12.682 0.685 -13.564 1.00 91.75 108 GLU A CA 1
ATOM 836 C C . GLU A 1 108 ? 13.738 1.279 -14.492 1.00 91.75 108 GLU A C 1
ATOM 838 O O . GLU A 1 108 ? 14.593 0.563 -15.008 1.00 91.75 108 GLU A O 1
ATOM 843 N N . GLU A 1 109 ? 13.671 2.595 -14.693 1.00 87.50 109 GLU A N 1
ATOM 844 C CA . GLU A 1 109 ? 14.681 3.359 -15.440 1.00 87.50 109 GLU A CA 1
ATOM 845 C C . GLU A 1 109 ? 15.753 3.959 -14.516 1.00 87.50 109 GLU A C 1
ATOM 847 O O . GLU A 1 109 ? 16.886 4.182 -14.937 1.00 87.50 109 GLU A O 1
ATOM 852 N N . GLU A 1 110 ? 15.409 4.192 -13.248 1.00 84.69 110 GLU A N 1
ATOM 853 C CA . GLU A 1 110 ? 16.319 4.739 -12.243 1.00 84.69 110 GLU A CA 1
ATOM 854 C C . GLU A 1 110 ? 16.971 3.613 -11.412 1.00 84.69 110 GLU A C 1
ATOM 856 O O . GLU A 1 110 ? 17.455 2.608 -11.933 1.00 84.69 110 GLU A O 1
ATOM 861 N N . SER A 1 111 ? 17.013 3.772 -10.087 1.00 89.06 111 SER A N 1
ATOM 862 C CA . SER A 1 111 ? 17.537 2.778 -9.158 1.00 89.06 111 SER A CA 1
ATOM 863 C C . SER A 1 111 ? 16.461 1.780 -8.734 1.00 89.06 111 SER A C 1
ATOM 865 O O . SER A 1 111 ? 15.410 2.175 -8.225 1.00 89.06 111 SER A O 1
ATOM 867 N N . VAL A 1 112 ? 16.775 0.489 -8.829 1.00 95.12 112 VAL A N 1
ATOM 868 C CA . VAL A 1 112 ? 15.928 -0.589 -8.307 1.00 95.12 112 VAL A CA 1
ATOM 869 C C . VAL A 1 112 ? 16.043 -0.657 -6.775 1.00 95.12 112 VAL A C 1
ATOM 871 O O . VAL A 1 112 ? 17.166 -0.659 -6.259 1.00 95.12 112 VAL A O 1
ATOM 874 N N . PRO A 1 113 ? 14.927 -0.730 -6.023 1.00 96.62 113 PRO A N 1
ATOM 875 C CA . PRO A 1 113 ? 14.962 -0.992 -4.583 1.00 96.62 113 PRO A CA 1
ATOM 876 C C . PRO A 1 113 ? 15.663 -2.323 -4.277 1.00 96.62 113 PRO A C 1
ATOM 878 O O . PRO A 1 113 ? 15.431 -3.316 -4.959 1.00 96.62 113 PRO A O 1
ATOM 881 N N . ALA A 1 114 ? 16.493 -2.381 -3.232 1.00 97.12 114 ALA A N 1
ATOM 882 C CA . ALA A 1 114 ? 17.305 -3.573 -2.939 1.00 97.12 114 ALA A CA 1
ATOM 883 C C . ALA A 1 114 ? 16.490 -4.828 -2.553 1.00 97.12 114 ALA A C 1
ATOM 885 O O . ALA A 1 114 ? 17.008 -5.940 -2.571 1.00 97.12 114 ALA A O 1
ATOM 886 N N . ASP A 1 115 ? 15.227 -4.643 -2.189 1.00 97.12 115 ASP A N 1
ATOM 887 C CA . ASP A 1 115 ? 14.241 -5.654 -1.807 1.00 97.12 115 ASP A CA 1
ATOM 888 C C . ASP A 1 115 ? 13.243 -5.973 -2.934 1.00 97.12 115 ASP A C 1
ATOM 890 O O . ASP A 1 115 ? 12.361 -6.815 -2.754 1.00 97.12 115 ASP A O 1
ATOM 894 N N . ALA A 1 116 ? 13.382 -5.325 -4.096 1.00 96.88 116 ALA A N 1
ATOM 895 C CA . ALA A 1 116 ? 12.546 -5.576 -5.258 1.00 96.88 116 ALA A CA 1
ATOM 896 C C . ALA A 1 116 ? 12.925 -6.885 -5.958 1.00 96.88 116 ALA A C 1
ATOM 898 O O . ALA A 1 116 ? 14.098 -7.193 -6.181 1.00 96.88 116 ALA A O 1
ATOM 899 N N . LEU A 1 117 ? 11.909 -7.632 -6.394 1.00 97.38 117 LEU A N 1
ATOM 900 C CA . LEU A 1 117 ? 12.101 -8.815 -7.225 1.00 97.38 117 LEU A CA 1
ATOM 901 C C . LEU A 1 117 ? 12.182 -8.416 -8.703 1.00 97.38 117 LEU A C 1
ATOM 903 O O . LEU A 1 117 ? 11.171 -8.051 -9.301 1.00 97.38 117 LEU A O 1
ATOM 907 N N . ILE A 1 118 ? 13.358 -8.544 -9.315 1.00 97.19 118 ILE A N 1
ATOM 908 C CA . ILE A 1 118 ? 13.516 -8.422 -10.772 1.00 97.19 118 ILE A CA 1
ATOM 909 C C . ILE A 1 118 ? 13.032 -9.724 -11.421 1.00 97.19 118 ILE A C 1
ATOM 911 O O . ILE A 1 118 ? 13.578 -10.792 -11.150 1.00 97.19 118 ILE A O 1
ATOM 915 N N . VAL A 1 119 ? 12.009 -9.638 -12.270 1.00 97.25 119 VAL A N 1
ATOM 916 C CA . VAL A 1 119 ? 11.379 -10.800 -12.925 1.00 97.25 119 VAL A CA 1
ATOM 917 C C . VAL A 1 119 ? 11.701 -10.915 -14.407 1.00 97.25 119 VAL A C 1
ATOM 919 O O . VAL A 1 119 ? 11.507 -11.981 -14.984 1.00 97.25 119 VAL A O 1
ATOM 922 N N . ASP A 1 120 ? 12.147 -9.829 -15.034 1.00 95.81 120 ASP A N 1
ATOM 923 C CA . ASP A 1 120 ? 12.483 -9.796 -16.455 1.00 95.81 120 ASP A CA 1
ATOM 924 C C . ASP A 1 120 ? 13.363 -8.572 -16.764 1.00 95.81 120 ASP A C 1
ATOM 926 O O . ASP A 1 120 ? 13.687 -7.780 -15.871 1.00 95.81 120 ASP A O 1
ATOM 930 N N . LYS A 1 121 ? 13.738 -8.394 -18.028 1.00 94.25 121 LYS A N 1
ATOM 931 C CA . LYS A 1 121 ? 14.409 -7.199 -18.540 1.00 94.25 121 LYS A CA 1
ATOM 932 C C . LYS A 1 121 ? 13.811 -6.782 -19.877 1.00 94.25 121 LYS A C 1
ATOM 934 O O . LYS A 1 121 ? 13.303 -7.597 -20.636 1.00 94.25 121 LYS A O 1
ATOM 939 N N . THR A 1 122 ? 13.907 -5.498 -20.184 1.00 91.81 122 THR A N 1
ATOM 940 C CA . THR A 1 122 ? 13.543 -4.940 -21.491 1.00 91.81 122 THR A CA 1
ATOM 941 C C . THR A 1 122 ? 14.623 -3.985 -21.968 1.00 91.81 122 THR A C 1
ATOM 943 O O . THR A 1 122 ? 15.473 -3.579 -21.192 1.00 91.81 122 THR A O 1
ATOM 946 N N . TRP A 1 123 ? 14.599 -3.588 -23.232 1.00 90.12 123 TRP A N 1
ATOM 947 C CA . TRP A 1 123 ? 15.463 -2.518 -23.730 1.00 90.12 123 TRP A CA 1
ATOM 948 C C . TRP A 1 123 ? 14.806 -1.157 -23.512 1.00 90.12 123 TRP A C 1
ATOM 950 O O . TRP A 1 123 ? 13.587 -1.041 -23.656 1.00 90.12 123 TRP A O 1
ATOM 960 N N . LYS A 1 124 ? 15.604 -0.121 -23.223 1.00 87.44 124 LYS A N 1
ATOM 961 C CA . LYS A 1 124 ? 15.127 1.271 -23.152 1.00 87.44 124 LYS A CA 1
ATOM 962 C C . LYS A 1 124 ? 14.404 1.692 -24.437 1.00 87.44 124 LYS A C 1
ATOM 964 O O . LYS A 1 124 ? 13.373 2.358 -24.389 1.00 87.44 124 LYS A O 1
ATOM 969 N N . TYR A 1 125 ? 14.914 1.246 -25.585 1.00 87.69 125 TYR A N 1
ATOM 970 C CA . TYR A 1 125 ? 14.274 1.398 -26.888 1.00 87.69 125 TYR A CA 1
ATOM 971 C C . TYR A 1 125 ? 14.099 0.030 -27.555 1.00 87.69 125 TYR A C 1
ATOM 973 O O . TYR A 1 125 ? 15.074 -0.623 -27.940 1.00 87.69 125 TYR A O 1
ATOM 981 N N . VAL A 1 126 ? 12.849 -0.404 -27.727 1.00 86.19 126 VAL A N 1
ATOM 982 C CA . VAL A 1 126 ? 12.514 -1.689 -28.358 1.00 86.19 126 VAL A CA 1
ATOM 983 C C . VAL A 1 126 ? 12.149 -1.527 -29.834 1.00 86.19 126 VAL A C 1
ATOM 985 O O . VAL A 1 126 ? 11.488 -0.570 -30.239 1.00 86.19 126 VAL A O 1
ATOM 988 N N . ASN A 1 127 ? 12.559 -2.489 -30.659 1.00 88.75 127 ASN A N 1
ATOM 989 C CA . ASN A 1 127 ? 12.106 -2.610 -32.042 1.00 88.75 127 ASN A CA 1
ATOM 990 C C . ASN A 1 127 ? 10.733 -3.317 -32.119 1.00 88.75 127 ASN A C 1
ATOM 992 O O . ASN A 1 127 ? 10.182 -3.753 -31.110 1.00 88.75 127 ASN A O 1
ATOM 996 N N . LYS A 1 128 ? 10.173 -3.475 -33.330 1.00 86.38 128 LYS A N 1
ATOM 997 C CA . LYS A 1 128 ? 8.855 -4.120 -33.536 1.00 86.38 128 LYS A CA 1
ATOM 998 C C . LYS A 1 128 ? 8.761 -5.558 -33.004 1.00 86.38 128 LYS A C 1
ATOM 1000 O O . LYS A 1 128 ? 7.657 -6.022 -32.747 1.00 86.38 128 LYS A O 1
ATOM 1005 N N . SER A 1 129 ? 9.890 -6.245 -32.855 1.00 85.81 129 SER A N 1
ATOM 1006 C CA . SER A 1 129 ? 9.976 -7.618 -32.353 1.00 85.81 129 SER A CA 1
ATOM 1007 C C . SER A 1 129 ? 10.317 -7.690 -30.856 1.00 85.81 129 SER A C 1
ATOM 1009 O O . SER A 1 129 ? 10.550 -8.782 -30.353 1.00 85.81 129 SER A O 1
ATOM 1011 N N . GLY A 1 130 ? 10.394 -6.554 -30.148 1.00 81.88 130 GLY A N 1
ATOM 1012 C CA . GLY A 1 130 ? 10.710 -6.485 -28.713 1.00 81.88 130 GLY A CA 1
ATOM 1013 C C . GLY A 1 130 ? 12.205 -6.527 -28.362 1.00 81.88 130 GLY A C 1
ATOM 1014 O O . GLY A 1 130 ? 12.562 -6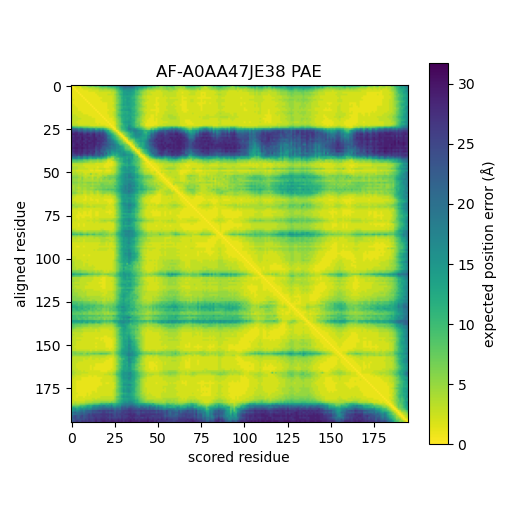.382 -27.198 1.00 81.88 130 GLY A O 1
ATOM 1015 N N . GLY A 1 131 ? 13.092 -6.695 -29.349 1.00 89.19 131 GLY A N 1
ATOM 1016 C CA . GLY A 1 131 ? 14.547 -6.643 -29.148 1.00 89.19 131 GLY A CA 1
ATOM 1017 C C . GLY A 1 131 ? 15.106 -5.212 -29.153 1.00 89.19 131 GLY A C 1
ATOM 1018 O O . GLY A 1 131 ? 14.347 -4.263 -29.362 1.00 89.19 131 GLY A O 1
ATOM 1019 N N . PRO A 1 132 ? 16.432 -5.029 -29.014 1.00 92.44 132 PRO A N 1
ATOM 1020 C CA . PRO A 1 132 ? 17.040 -3.702 -29.001 1.00 92.44 132 PRO A CA 1
ATOM 1021 C C . PRO A 1 132 ? 16.854 -2.995 -30.346 1.00 92.44 132 PRO A C 1
ATOM 1023 O O . PRO A 1 132 ? 17.188 -3.536 -31.408 1.00 92.44 132 PRO A O 1
ATOM 1026 N N . ASP A 1 133 ? 16.364 -1.759 -30.317 1.00 91.19 133 ASP A N 1
ATOM 1027 C CA . ASP A 1 133 ? 16.465 -0.851 -31.454 1.00 91.19 133 ASP A CA 1
ATOM 1028 C C . ASP A 1 133 ? 17.893 -0.294 -31.548 1.00 91.19 133 ASP A C 1
ATOM 1030 O O . ASP A 1 133 ? 18.321 0.543 -30.752 1.00 91.19 133 ASP A O 1
ATOM 1034 N N . ARG A 1 134 ? 18.644 -0.789 -32.538 1.00 90.62 134 ARG A N 1
ATOM 1035 C CA . ARG A 1 134 ? 20.066 -0.470 -32.750 1.00 90.62 134 ARG A CA 1
ATOM 1036 C C . ARG A 1 134 ? 20.313 0.925 -33.333 1.00 90.62 134 ARG A C 1
ATOM 1038 O O . ARG A 1 134 ? 21.466 1.303 -33.510 1.00 90.62 134 ARG A O 1
ATOM 1045 N N . ARG A 1 135 ? 19.261 1.686 -33.655 1.00 92.50 135 ARG A N 1
ATOM 1046 C CA . ARG A 1 135 ? 19.390 3.082 -34.111 1.00 92.50 135 ARG A CA 1
ATOM 1047 C C . ARG A 1 135 ? 19.739 4.029 -32.963 1.00 92.50 135 ARG A C 1
ATOM 1049 O O . ARG A 1 135 ? 20.293 5.097 -33.205 1.00 92.50 135 ARG A O 1
ATOM 1056 N N . PHE A 1 136 ? 19.431 3.636 -31.728 1.00 88.19 136 PHE A N 1
ATOM 1057 C CA . PHE A 1 136 ? 19.738 4.406 -30.530 1.00 88.19 136 PHE A CA 1
ATOM 1058 C C . PHE A 1 136 ? 21.088 3.972 -29.958 1.00 88.19 136 PHE A C 1
ATOM 1060 O O . PHE A 1 136 ? 21.291 2.804 -29.636 1.00 88.19 136 PHE A O 1
ATOM 1067 N N . LYS A 1 137 ? 22.013 4.929 -29.833 1.00 85.62 137 LYS A N 1
ATOM 1068 C CA . LYS A 1 137 ? 23.383 4.686 -29.354 1.00 85.62 137 LYS A CA 1
ATOM 1069 C C . LYS A 1 137 ? 23.447 4.348 -27.857 1.00 85.62 137 LYS A C 1
ATOM 1071 O O . LYS A 1 137 ? 24.328 3.601 -27.453 1.00 85.62 137 LYS A O 1
ATOM 1076 N N . ASP A 1 138 ? 22.518 4.876 -27.062 1.00 86.81 138 ASP A N 1
ATOM 1077 C CA . ASP A 1 138 ? 22.390 4.616 -25.622 1.00 86.81 138 ASP A CA 1
ATOM 1078 C C . ASP A 1 138 ? 21.118 3.803 -25.344 1.00 86.81 138 ASP A C 1
ATOM 1080 O O . ASP A 1 138 ? 20.114 4.300 -24.832 1.00 86.81 138 ASP A O 1
ATOM 1084 N N . ASN A 1 139 ? 21.131 2.553 -25.805 1.00 91.00 139 ASN A N 1
ATOM 1085 C CA . ASN A 1 139 ? 20.039 1.610 -25.611 1.00 91.00 139 ASN A CA 1
ATOM 1086 C C . ASN A 1 139 ? 20.499 0.478 -24.694 1.00 91.00 139 ASN A C 1
ATOM 1088 O O . ASN A 1 139 ? 20.989 -0.546 -25.165 1.00 91.00 139 ASN A O 1
ATOM 1092 N N . HIS A 1 140 ? 20.387 0.697 -23.390 1.00 90.69 140 HIS A N 1
ATOM 1093 C CA . HIS A 1 140 ? 20.712 -0.293 -22.371 1.00 90.69 140 HIS A CA 1
ATOM 1094 C C . HIS A 1 140 ? 19.468 -1.088 -21.944 1.00 90.69 140 HIS A C 1
ATOM 1096 O O . HIS A 1 140 ? 18.328 -0.706 -22.229 1.00 90.69 140 HIS A O 1
ATOM 1102 N N . GLU A 1 141 ? 19.697 -2.217 -21.274 1.00 92.75 141 GLU A N 1
ATOM 1103 C CA . GLU A 1 141 ? 18.625 -3.000 -20.662 1.00 92.75 141 GLU A CA 1
ATOM 1104 C C . GLU A 1 141 ? 18.125 -2.326 -19.379 1.00 92.75 141 GLU A C 1
ATOM 1106 O O . GLU A 1 141 ? 18.914 -1.874 -18.551 1.00 92.75 141 GLU A O 1
ATOM 1111 N N . LEU A 1 142 ? 16.810 -2.322 -19.204 1.00 93.38 142 LEU A N 1
ATOM 1112 C CA . LEU A 1 142 ? 16.086 -1.873 -18.030 1.00 93.38 142 LEU A CA 1
ATOM 1113 C C . LEU A 1 142 ? 15.477 -3.084 -17.306 1.00 93.38 142 LEU A C 1
ATOM 1115 O O . LEU A 1 142 ? 14.851 -3.934 -17.954 1.00 93.38 142 LEU A O 1
ATOM 1119 N N . PRO A 1 143 ? 15.634 -3.193 -15.979 1.00 95.31 143 PRO A N 1
ATOM 1120 C CA . PRO A 1 143 ? 15.009 -4.249 -15.195 1.00 95.31 143 PRO A CA 1
ATOM 1121 C C . PRO A 1 143 ? 13.488 -4.077 -15.125 1.00 95.31 143 PRO A C 1
ATOM 1123 O O . PRO A 1 143 ? 12.967 -2.978 -14.936 1.00 95.31 143 PRO A O 1
ATOM 1126 N N . ILE A 1 144 ? 12.772 -5.195 -15.216 1.00 94.56 144 ILE A N 1
ATOM 1127 C CA . ILE A 1 144 ? 11.344 -5.278 -14.921 1.00 94.56 144 ILE A CA 1
ATOM 1128 C C . ILE A 1 144 ? 11.200 -5.864 -13.520 1.00 94.56 144 ILE A C 1
ATOM 1130 O O . ILE A 1 144 ? 11.476 -7.045 -13.296 1.00 94.56 144 ILE A O 1
ATOM 1134 N N . CYS A 1 145 ? 10.759 -5.035 -12.584 1.00 95.88 145 CYS A N 1
ATOM 1135 C CA . CYS A 1 145 ? 10.501 -5.414 -11.202 1.00 95.88 145 CYS A CA 1
ATOM 1136 C C . CYS A 1 145 ? 9.048 -5.855 -11.023 1.00 95.88 145 CYS A C 1
ATOM 1138 O O . CYS A 1 145 ? 8.154 -5.391 -11.733 1.00 95.88 145 CYS A O 1
ATOM 1140 N N . LEU A 1 146 ? 8.809 -6.746 -10.066 1.00 95.75 146 LEU A N 1
ATOM 1141 C CA . LEU A 1 146 ? 7.477 -7.120 -9.612 1.00 95.75 146 LEU A CA 1
ATOM 1142 C C . LEU A 1 146 ? 7.196 -6.429 -8.280 1.00 95.75 146 LEU A C 1
ATOM 1144 O O . LEU A 1 146 ? 7.808 -6.758 -7.265 1.00 95.75 146 LEU A O 1
ATOM 1148 N N . TYR A 1 147 ? 6.272 -5.479 -8.308 1.00 96.00 147 TYR A N 1
ATOM 1149 C CA . TYR A 1 147 ? 5.811 -4.734 -7.143 1.00 96.00 147 TYR A CA 1
ATOM 1150 C C . TYR A 1 147 ? 4.419 -5.188 -6.725 1.00 96.00 147 TYR A C 1
ATOM 1152 O O . TYR A 1 147 ? 3.673 -5.721 -7.545 1.00 96.00 147 TYR A O 1
ATOM 1160 N N . GLN A 1 148 ? 4.064 -4.954 -5.465 1.00 96.62 148 GLN A N 1
ATOM 1161 C CA . GLN A 1 148 ? 2.731 -5.250 -4.950 1.00 96.62 148 GLN A CA 1
ATOM 1162 C C . GLN A 1 148 ? 1.905 -3.964 -4.893 1.00 96.62 148 GLN A C 1
ATOM 1164 O O . GLN A 1 148 ? 2.282 -3.001 -4.233 1.00 96.62 148 GLN A O 1
ATOM 1169 N N . GLU A 1 149 ? 0.793 -3.932 -5.611 1.00 95.94 149 GLU A N 1
ATOM 1170 C CA . GLU A 1 149 ? -0.184 -2.849 -5.612 1.00 95.94 149 GLU A CA 1
ATOM 1171 C C . GLU A 1 149 ? -1.279 -3.119 -4.578 1.00 95.94 149 GLU A C 1
ATOM 1173 O O . GLU A 1 149 ? -1.761 -4.246 -4.459 1.00 95.94 149 GLU A O 1
ATOM 1178 N N . LEU A 1 150 ? -1.665 -2.080 -3.834 1.00 97.25 150 LEU A N 1
ATOM 1179 C CA . LEU A 1 150 ? -2.799 -2.085 -2.911 1.00 97.25 150 LEU A CA 1
ATOM 1180 C C . LEU A 1 150 ? -3.735 -0.934 -3.266 1.00 97.25 150 LEU A C 1
ATOM 1182 O O . LEU A 1 150 ? -3.348 0.232 -3.147 1.00 97.25 150 LEU A O 1
ATOM 1186 N N . SER A 1 151 ? -4.965 -1.252 -3.662 1.00 96.75 151 SER A N 1
ATOM 1187 C CA . SER A 1 151 ? -6.009 -0.249 -3.875 1.00 96.75 151 SER A CA 1
ATOM 1188 C C . SER A 1 151 ? -6.940 -0.165 -2.672 1.00 96.75 151 SER A C 1
ATOM 1190 O O . SER A 1 151 ? -7.388 -1.200 -2.185 1.00 96.75 151 SER A O 1
ATOM 1192 N N . PHE A 1 152 ? -7.292 1.050 -2.264 1.00 96.88 152 PHE A N 1
ATOM 1193 C CA . PHE A 1 152 ? -8.295 1.354 -1.249 1.00 96.88 152 PHE A CA 1
ATOM 1194 C C . PHE A 1 152 ? -9.471 2.049 -1.923 1.00 96.88 152 PHE A C 1
ATOM 1196 O O . PHE A 1 152 ? -9.307 3.131 -2.486 1.00 96.88 152 PHE A O 1
ATOM 1203 N N . THR A 1 153 ? -10.655 1.446 -1.870 1.00 96.38 153 THR A N 1
ATOM 1204 C CA . THR A 1 153 ? -11.863 2.026 -2.466 1.00 96.38 153 THR A CA 1
ATOM 1205 C C . THR A 1 153 ? -13.037 2.007 -1.496 1.00 96.38 153 THR A C 1
ATOM 1207 O O . THR A 1 153 ? -13.124 1.116 -0.655 1.00 96.38 153 THR A O 1
ATOM 1210 N N . SER A 1 154 ? -13.937 2.985 -1.591 1.00 94.50 154 SER A N 1
ATOM 1211 C CA . SER A 1 154 ? -15.190 2.998 -0.830 1.00 94.50 154 SER A CA 1
ATOM 1212 C C . SER A 1 154 ? -16.340 3.597 -1.633 1.00 94.50 154 SER A C 1
ATOM 1214 O O . SER A 1 154 ? -16.135 4.390 -2.554 1.00 94.50 154 SER A O 1
ATOM 1216 N N . GLN A 1 155 ? -17.576 3.276 -1.243 1.00 88.12 155 GLN A N 1
ATOM 1217 C CA . GLN A 1 155 ? -18.771 3.901 -1.831 1.00 88.12 155 GLN A CA 1
ATOM 1218 C C . GLN A 1 155 ? -18.860 5.404 -1.525 1.00 88.12 155 GLN A C 1
ATOM 1220 O O . GLN A 1 155 ? -19.432 6.161 -2.303 1.00 88.12 155 GLN A O 1
ATOM 1225 N N . SER A 1 156 ? -18.254 5.844 -0.418 1.00 85.38 156 SER A N 1
ATOM 1226 C CA . SER A 1 156 ? -18.169 7.254 -0.023 1.00 85.38 156 SER A CA 1
ATOM 1227 C C . SER A 1 156 ? -17.131 8.064 -0.812 1.00 85.38 156 SER A C 1
ATOM 1229 O O . SER A 1 156 ? -17.009 9.266 -0.588 1.00 85.38 156 SER A O 1
ATOM 1231 N N . GLY A 1 157 ? -16.414 7.439 -1.755 1.00 87.62 157 GLY A N 1
ATOM 1232 C CA . GLY A 1 157 ? -15.540 8.128 -2.705 1.00 87.62 157 GLY A CA 1
ATOM 1233 C C . GLY A 1 157 ? -14.040 8.000 -2.440 1.00 87.62 157 GLY A C 1
ATOM 1234 O O . GLY A 1 157 ? -13.266 8.652 -3.141 1.00 87.62 157 GLY A O 1
ATOM 1235 N N . LEU A 1 158 ? -13.605 7.164 -1.487 1.00 92.62 158 LEU A N 1
ATOM 1236 C CA . LEU A 1 158 ? -12.192 6.791 -1.386 1.00 92.62 158 LEU A CA 1
ATOM 1237 C C . LEU A 1 158 ? -11.804 6.006 -2.647 1.00 92.62 158 LEU A C 1
ATOM 1239 O O . LEU A 1 158 ? -12.521 5.087 -3.042 1.00 92.62 158 LEU A O 1
ATOM 1243 N N . ASN A 1 159 ? -10.700 6.376 -3.291 1.00 93.81 159 ASN A N 1
ATOM 1244 C CA . ASN A 1 159 ? -10.174 5.682 -4.465 1.00 93.81 159 ASN A CA 1
ATOM 1245 C C . ASN A 1 159 ? -8.677 5.967 -4.600 1.00 93.81 159 ASN A C 1
ATOM 1247 O O . ASN A 1 159 ? -8.265 6.870 -5.326 1.00 93.81 159 ASN A O 1
ATOM 1251 N N . GLU A 1 160 ? -7.882 5.210 -3.856 1.00 95.12 160 GLU A N 1
ATOM 1252 C CA . GLU A 1 160 ? -6.448 5.428 -3.716 1.00 95.12 160 GLU A CA 1
ATOM 1253 C C . GLU A 1 160 ? -5.666 4.162 -4.059 1.00 95.12 160 GLU A C 1
ATOM 1255 O O . GLU A 1 160 ? -6.138 3.047 -3.842 1.00 95.12 160 GLU A O 1
ATOM 1260 N N . LEU A 1 161 ? -4.454 4.330 -4.585 1.00 95.44 161 LEU A N 1
ATOM 1261 C CA . LEU A 1 161 ? -3.577 3.232 -4.981 1.00 95.44 161 LEU A CA 1
ATOM 1262 C C . LEU A 1 161 ? -2.170 3.481 -4.447 1.00 95.44 161 LEU A C 1
ATOM 1264 O O . LEU A 1 161 ? -1.581 4.537 -4.689 1.00 95.44 161 LEU A O 1
ATOM 1268 N N . ILE A 1 162 ? -1.615 2.494 -3.752 1.00 96.94 162 ILE A N 1
ATOM 1269 C CA . ILE A 1 162 ? -0.197 2.475 -3.395 1.00 96.94 162 ILE A CA 1
ATOM 1270 C C . ILE A 1 162 ? 0.497 1.264 -4.005 1.00 96.94 162 ILE A C 1
ATOM 1272 O O . ILE A 1 162 ? -0.133 0.269 -4.355 1.00 96.94 162 ILE A O 1
ATOM 1276 N N . GLN A 1 163 ? 1.815 1.346 -4.097 1.00 96.38 163 GLN A N 1
ATOM 1277 C CA . GLN A 1 163 ? 2.675 0.296 -4.607 1.00 96.38 163 GLN A CA 1
ATOM 1278 C C . GLN A 1 163 ? 3.862 0.097 -3.666 1.00 96.38 163 GLN A C 1
ATOM 1280 O O . GLN A 1 163 ? 4.524 1.059 -3.277 1.00 96.38 163 GLN A O 1
ATOM 1285 N N . LEU A 1 164 ? 4.139 -1.153 -3.313 1.00 97.88 164 LEU A N 1
ATOM 1286 C CA . LEU A 1 164 ? 5.243 -1.570 -2.460 1.00 97.88 164 LEU A CA 1
ATOM 1287 C C . LEU A 1 164 ? 6.306 -2.294 -3.283 1.00 97.88 164 LEU A C 1
ATOM 1289 O O . LEU A 1 164 ? 6.003 -3.101 -4.161 1.00 97.88 164 LEU A O 1
ATOM 1293 N N . SER A 1 165 ? 7.564 -2.028 -2.945 1.00 97.38 165 SER A N 1
ATOM 1294 C CA . SER A 1 165 ? 8.726 -2.741 -3.497 1.00 97.38 165 SER A CA 1
ATOM 1295 C C . SER A 1 165 ? 8.796 -4.214 -3.075 1.00 97.38 165 SER A C 1
ATOM 1297 O O . SER A 1 165 ? 9.353 -5.027 -3.808 1.00 97.38 165 SER A O 1
ATOM 1299 N N . THR A 1 166 ? 8.199 -4.569 -1.933 1.00 96.62 166 THR A N 1
ATOM 1300 C CA . THR A 1 166 ? 8.118 -5.943 -1.415 1.00 96.62 166 THR A CA 1
ATOM 1301 C C . THR A 1 166 ? 6.767 -6.594 -1.705 1.00 96.62 166 THR A C 1
ATOM 1303 O O . THR A 1 166 ? 5.802 -5.931 -2.081 1.00 96.62 166 THR A O 1
ATOM 1306 N N . ARG A 1 167 ? 6.698 -7.917 -1.509 1.00 95.06 167 ARG A N 1
ATOM 1307 C CA . ARG A 1 167 ? 5.496 -8.738 -1.715 1.00 95.06 167 ARG A CA 1
ATOM 1308 C C . ARG A 1 167 ? 5.157 -9.539 -0.463 1.00 95.06 167 ARG A C 1
ATOM 1310 O O . ARG A 1 167 ? 6.061 -9.976 0.249 1.00 95.06 167 ARG A O 1
ATOM 1317 N N . GLY A 1 168 ? 3.867 -9.778 -0.236 1.00 94.00 168 GLY A N 1
ATOM 1318 C CA . GLY A 1 168 ? 3.331 -10.671 0.798 1.00 94.00 168 GLY A CA 1
ATOM 1319 C C . GLY A 1 168 ? 2.654 -9.957 1.977 1.00 94.00 168 GLY A C 1
ATOM 1320 O O . GLY A 1 168 ? 1.527 -10.318 2.314 1.00 94.00 168 GLY A O 1
ATOM 1321 N N . PRO A 1 169 ? 3.268 -8.944 2.626 1.00 95.75 169 PRO A N 1
ATOM 1322 C CA . PRO A 1 169 ? 2.632 -8.226 3.732 1.00 95.75 169 PRO A CA 1
ATOM 1323 C C . PRO A 1 169 ? 1.267 -7.616 3.396 1.00 95.75 169 PRO A C 1
ATOM 1325 O O . PRO A 1 169 ? 0.382 -7.620 4.250 1.00 95.75 169 PRO A O 1
ATOM 1328 N N . ALA A 1 170 ? 1.070 -7.149 2.162 1.00 97.12 170 ALA A N 1
ATOM 1329 C CA . ALA A 1 170 ? -0.186 -6.538 1.740 1.00 97.12 170 ALA A CA 1
ATOM 1330 C C . ALA A 1 170 ? -1.372 -7.509 1.742 1.00 97.12 170 ALA A C 1
ATOM 1332 O O . ALA A 1 170 ? -2.464 -7.135 2.151 1.00 97.12 170 ALA A O 1
ATOM 1333 N N . GLU A 1 171 ? -1.160 -8.764 1.341 1.00 97.94 171 GLU A N 1
ATOM 1334 C CA . GLU A 1 171 ? -2.206 -9.802 1.326 1.00 97.94 171 GLU A CA 1
ATOM 1335 C C . GLU A 1 171 ? -2.706 -10.083 2.749 1.00 97.94 171 GLU A C 1
ATOM 1337 O O . GLU A 1 171 ? -3.899 -10.242 3.001 1.00 97.94 171 GLU A O 1
ATOM 1342 N N . LYS A 1 172 ? -1.789 -10.078 3.727 1.00 98.06 172 LYS A N 1
ATOM 1343 C CA . LYS A 1 172 ? -2.149 -10.203 5.148 1.00 98.06 172 LYS A CA 1
ATOM 1344 C C . LYS A 1 172 ? -2.922 -8.982 5.642 1.00 98.06 172 LYS A C 1
ATOM 1346 O O . LYS A 1 172 ? -3.808 -9.128 6.485 1.00 98.06 172 LYS A O 1
ATOM 1351 N N . PHE A 1 173 ? -2.581 -7.796 5.143 1.00 98.12 173 PHE A N 1
ATOM 1352 C CA . PHE A 1 173 ? -3.278 -6.557 5.470 1.00 98.12 173 PHE A CA 1
ATOM 1353 C C . PHE A 1 173 ? -4.716 -6.581 4.936 1.00 98.12 173 PHE A C 1
ATOM 1355 O O . PHE A 1 173 ? -5.648 -6.399 5.714 1.00 98.12 173 PHE A O 1
ATOM 1362 N N . GLU A 1 174 ? -4.905 -6.909 3.656 1.00 98.31 174 GLU A N 1
ATOM 1363 C CA . GLU A 1 174 ? -6.215 -7.107 3.019 1.00 98.31 174 GLU A CA 1
ATOM 1364 C C . GLU A 1 174 ? -7.066 -8.138 3.769 1.00 98.31 174 GLU A C 1
ATOM 1366 O O . GLU A 1 174 ? -8.198 -7.850 4.155 1.00 98.31 174 GLU A O 1
ATOM 1371 N N . ALA A 1 175 ? -6.507 -9.315 4.064 1.00 98.12 175 ALA A N 1
ATOM 1372 C CA . ALA A 1 175 ? -7.217 -10.346 4.818 1.00 98.12 175 ALA A CA 1
ATOM 1373 C C . ALA A 1 175 ? -7.654 -9.859 6.213 1.00 98.12 175 ALA A C 1
ATOM 1375 O O . ALA A 1 175 ? -8.724 -10.229 6.698 1.00 98.12 175 ALA A O 1
ATOM 1376 N N . SER A 1 176 ? -6.845 -9.017 6.862 1.00 97.88 176 SER A N 1
ATOM 1377 C CA . SER A 1 176 ? -7.167 -8.459 8.180 1.00 97.88 176 SER A CA 1
ATOM 1378 C C . SER A 1 176 ? -8.253 -7.381 8.102 1.00 97.88 176 SER A C 1
ATOM 1380 O O . SER A 1 176 ? -9.129 -7.354 8.963 1.00 97.88 176 SER A O 1
ATOM 1382 N N . VAL A 1 177 ? -8.244 -6.550 7.054 1.00 97.75 177 VAL A N 1
ATOM 1383 C CA . VAL A 1 177 ? -9.319 -5.591 6.742 1.00 97.75 177 VAL A CA 1
ATOM 1384 C C . VAL A 1 177 ? -10.646 -6.318 6.518 1.00 97.75 177 VAL A C 1
ATOM 1386 O O . VAL A 1 177 ? -11.644 -5.971 7.147 1.00 97.75 177 VAL A O 1
ATOM 1389 N N . ASN A 1 178 ? -10.648 -7.380 5.708 1.00 97.25 178 ASN A N 1
ATOM 1390 C CA . ASN A 1 178 ? -11.846 -8.187 5.459 1.00 97.25 178 ASN A CA 1
ATOM 1391 C C . ASN A 1 178 ? -12.360 -8.846 6.748 1.00 97.25 178 ASN A C 1
ATOM 1393 O O . ASN A 1 178 ? -13.553 -8.817 7.036 1.00 97.25 178 ASN A O 1
ATOM 1397 N N . CYS A 1 179 ? -11.458 -9.369 7.583 1.00 97.06 179 CYS A N 1
ATOM 1398 C CA . CYS A 1 179 ? -11.835 -9.924 8.881 1.00 97.06 179 CYS A CA 1
ATOM 1399 C C . CYS A 1 179 ? -12.455 -8.861 9.805 1.00 97.06 179 CYS A C 1
ATOM 1401 O O . CYS A 1 179 ? -13.438 -9.148 10.484 1.00 97.06 179 CYS A O 1
ATOM 1403 N N . LEU A 1 180 ? -11.929 -7.629 9.822 1.00 96.69 180 LEU A N 1
ATOM 1404 C CA . LEU A 1 180 ? -12.530 -6.520 10.572 1.00 96.69 180 LEU A CA 1
ATOM 1405 C C . LEU A 1 180 ? -13.942 -6.199 10.071 1.00 96.69 180 LEU A C 1
ATOM 1407 O O . LEU A 1 180 ? -14.848 -6.054 10.891 1.00 96.69 180 LEU A O 1
ATOM 1411 N N . ALA A 1 181 ? -14.147 -6.175 8.753 1.00 95.31 181 ALA A N 1
ATOM 1412 C CA . ALA A 1 181 ? -15.457 -5.962 8.141 1.00 95.31 181 ALA A CA 1
ATOM 1413 C C . ALA A 1 181 ? -16.495 -7.021 8.565 1.00 95.31 181 ALA A C 1
ATOM 1415 O O . ALA A 1 181 ? -17.673 -6.702 8.739 1.00 95.31 181 ALA A O 1
ATOM 1416 N N . GLU A 1 182 ? -16.070 -8.269 8.771 1.00 95.12 182 GLU A N 1
ATOM 1417 C CA . GLU A 1 182 ? -16.942 -9.368 9.202 1.00 95.12 182 GLU A CA 1
ATOM 1418 C C . GLU A 1 182 ? -17.255 -9.352 10.705 1.00 95.12 182 GLU A C 1
ATOM 1420 O O . GLU A 1 182 ? -18.378 -9.662 11.102 1.00 95.12 182 GLU A O 1
ATOM 1425 N N . VAL A 1 183 ? -16.271 -9.031 11.554 1.00 94.56 183 VAL A N 1
ATOM 1426 C CA . VAL A 1 183 ? -16.412 -9.154 13.020 1.00 94.56 183 VAL A CA 1
ATOM 1427 C C . VAL A 1 183 ? -16.951 -7.899 13.701 1.00 94.56 183 VAL A C 1
ATOM 1429 O O . VAL A 1 183 ? -17.358 -7.972 14.863 1.00 94.56 183 VAL A O 1
ATOM 1432 N N . LEU A 1 184 ? -16.898 -6.745 13.036 1.00 91.50 184 LEU A N 1
ATOM 1433 C CA . LEU A 1 184 ? -17.473 -5.505 13.547 1.00 91.50 184 LEU A CA 1
ATOM 1434 C C . LEU A 1 184 ? -18.991 -5.482 13.306 1.00 91.50 184 LEU A C 1
ATOM 1436 O O . LEU A 1 184 ? -19.456 -5.925 12.253 1.00 91.50 184 LEU A O 1
ATOM 1440 N N . PRO A 1 185 ? -19.784 -4.963 14.260 1.00 85.94 185 PRO A N 1
ATOM 1441 C CA . PRO A 1 185 ? -21.216 -4.801 14.056 1.00 85.94 185 PRO A CA 1
ATOM 1442 C C . PRO A 1 185 ? -21.471 -3.843 12.888 1.00 85.94 185 PRO A C 1
ATOM 1444 O O . PRO A 1 185 ? -20.797 -2.824 12.755 1.00 85.94 185 PRO A O 1
ATOM 1447 N N . ARG A 1 186 ? -22.468 -4.157 12.054 1.00 80.19 186 ARG A N 1
ATOM 1448 C CA . ARG A 1 186 ? -22.915 -3.228 11.010 1.00 80.19 186 ARG A CA 1
ATOM 1449 C C . ARG A 1 186 ? -23.567 -2.021 11.665 1.00 80.19 186 ARG A C 1
ATOM 1451 O O . ARG A 1 186 ? -24.430 -2.185 12.529 1.00 80.19 186 ARG A O 1
ATOM 1458 N N . GLU A 1 187 ? -23.179 -0.829 11.232 1.00 70.56 187 GLU A N 1
ATOM 1459 C CA . GLU A 1 187 ? -23.872 0.389 11.630 1.00 70.56 187 GLU A CA 1
ATOM 1460 C C . GLU A 1 187 ? -25.315 0.314 11.106 1.00 70.56 187 GLU A C 1
ATOM 1462 O O . GLU A 1 187 ? -25.563 0.051 9.925 1.00 70.56 187 GLU A O 1
ATOM 1467 N N . ILE A 1 188 ? -26.284 0.459 12.011 1.00 64.50 188 ILE A N 1
ATOM 1468 C CA . ILE A 1 188 ? -27.681 0.611 11.619 1.00 64.50 188 ILE A CA 1
ATOM 1469 C C . ILE A 1 188 ? -27.826 2.070 11.224 1.00 64.50 188 ILE A C 1
ATOM 1471 O O . ILE A 1 188 ? -27.702 2.953 12.070 1.00 64.50 188 ILE A O 1
ATOM 1475 N N . ASP A 1 189 ? -28.062 2.298 9.940 1.00 57.72 189 ASP A N 1
ATOM 1476 C CA . ASP A 1 189 ? -28.322 3.622 9.397 1.00 57.72 189 ASP A CA 1
ATOM 1477 C C . ASP A 1 189 ? -29.522 4.247 10.127 1.00 57.72 189 ASP A C 1
ATOM 1479 O O . ASP A 1 189 ? -30.667 3.809 9.965 1.00 57.72 189 ASP A O 1
ATOM 1483 N N . SER A 1 190 ? -29.255 5.228 10.992 1.00 54.53 190 SER A N 1
ATOM 1484 C CA . SER A 1 190 ? -30.276 5.907 11.793 1.00 54.53 190 SER A CA 1
ATOM 1485 C C . SER A 1 190 ? -31.316 6.612 10.921 1.00 54.53 190 SER A C 1
ATOM 1487 O O . SER A 1 190 ? -32.452 6.785 11.364 1.00 54.53 190 SER A O 1
ATOM 1489 N N . ASP A 1 191 ? -30.977 6.917 9.665 1.00 54.88 191 ASP A N 1
ATOM 1490 C CA . ASP A 1 191 ? -31.893 7.518 8.694 1.00 54.88 191 ASP A CA 1
ATOM 1491 C C . ASP A 1 191 ? -32.959 6.527 8.191 1.00 54.88 191 ASP A C 1
ATOM 1493 O O . ASP A 1 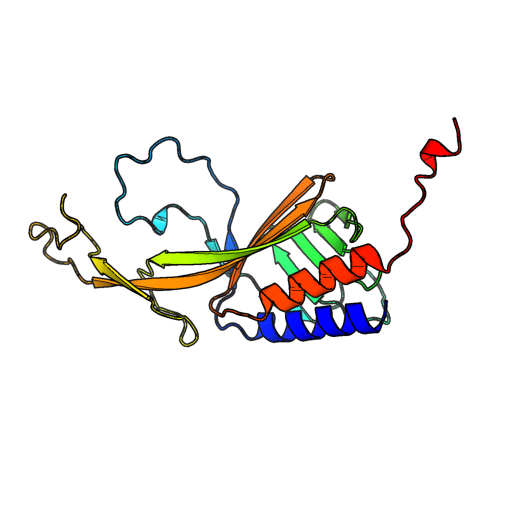191 ? -34.008 6.941 7.702 1.00 54.88 191 ASP A O 1
ATOM 1497 N N . LYS A 1 192 ? -32.760 5.211 8.376 1.00 49.38 192 LYS A N 1
ATOM 1498 C CA . LYS A 1 192 ? -33.765 4.177 8.057 1.00 49.38 192 LYS A CA 1
ATOM 1499 C C . LYS A 1 192 ? -34.716 3.848 9.205 1.00 49.38 192 LYS A C 1
ATOM 1501 O O . LYS A 1 192 ? -35.693 3.141 8.984 1.00 49.38 192 LYS A O 1
ATOM 1506 N N . ILE A 1 193 ? -34.442 4.326 10.419 1.00 48.91 193 ILE A N 1
ATOM 1507 C CA . ILE A 1 193 ? -35.296 4.089 11.598 1.00 48.91 193 ILE A CA 1
ATOM 1508 C C . ILE A 1 193 ? -36.397 5.163 11.702 1.00 48.91 193 ILE A C 1
ATOM 1510 O O . ILE A 1 193 ? -37.398 4.963 12.383 1.00 48.91 193 ILE A O 1
ATOM 1514 N N . ALA A 1 194 ? -36.238 6.290 11.001 1.00 47.41 194 ALA A N 1
ATOM 1515 C CA . ALA A 1 194 ? -37.165 7.421 11.023 1.00 47.41 194 ALA A CA 1
ATOM 1516 C C . ALA A 1 194 ? -38.197 7.436 9.869 1.00 47.41 194 ALA A C 1
ATOM 1518 O O . ALA A 1 194 ? -38.829 8.473 9.655 1.00 47.41 194 ALA A O 1
ATOM 1519 N N . ALA A 1 195 ? -38.373 6.326 9.137 1.00 41.50 195 ALA A N 1
ATOM 1520 C CA . 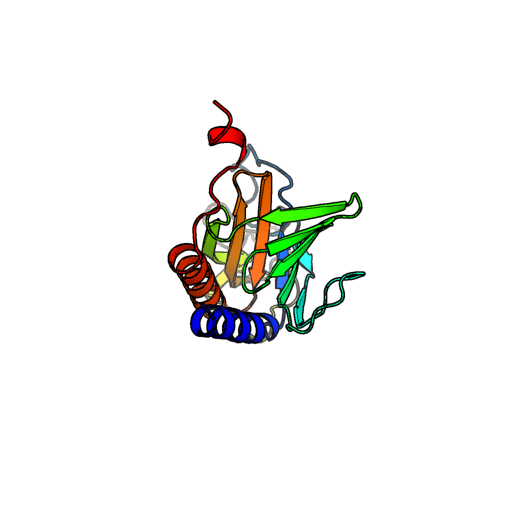ALA A 1 195 ? -39.319 6.195 8.019 1.00 41.50 195 ALA A CA 1
ATOM 1521 C C . ALA A 1 195 ? -40.455 5.205 8.316 1.00 41.50 195 ALA A C 1
ATOM 1523 O O . ALA A 1 195 ? -40.166 4.123 8.876 1.00 41.50 195 ALA A O 1
#

Sequence (195 aa):
MELAYDKLFSAAEQMAKANKCWHISASGKVLDKKYHAGASNLIDRKLTSIMISEPPRLKTNVKTVSIAVGRQTLHFFPDRVLVYDTTGVGAVSYQDLVVMVGDKKFIEEESVPADALIVDKTWKYVNKSGGPDRRFKDNHELPICLYQELSFTSQSGLNELIQLSTRGPAEKFEASVNCLAEVLPREIDSDKIAA

pLDDT: mean 87.23, std 16.6, range [33.44, 98.31]

Solvent-accessible surface area (backbone atoms only — not comparable to full-atom values): 11271 Å² total; per-residue (Å²): 93,69,72,32,42,53,44,27,51,55,18,46,57,52,50,43,64,34,89,41,36,30,20,44,58,89,74,65,89,78,92,67,92,82,82,65,91,65,60,52,86,68,63,59,64,42,84,40,54,50,45,82,44,75,62,83,98,56,93,70,96,66,92,20,46,30,38,48,51,84,79,31,35,40,34,45,52,92,78,35,32,37,38,39,42,92,89,47,75,50,77,42,46,39,75,51,48,46,63,50,72,48,82,40,82,43,57,44,85,74,85,76,56,97,68,40,46,72,78,50,72,44,37,69,40,49,38,100,85,62,46,73,33,82,88,47,92,86,54,51,79,29,46,24,28,47,25,28,34,41,36,42,33,32,88,91,66,51,76,48,37,35,38,26,32,41,78,64,35,59,57,49,26,38,54,18,45,53,45,40,30,68,61,47,83,79,83,76,62,68,78,67,74,78,109

Nearest PDB structures (foldseek):
  7wzd-assembly1_B  TM=7.683E-01  e=8.641E-01  Comamonas testosteroni KF-1
  7wzd-assembly1_A  TM=6.195E-01  e=1.402E+00  Comamonas testosteroni KF-1
  4bgf-assembly6_F  TM=7.640E-01  e=3.893E+00  Mycobacterium tuberculosis H37Rv
  1w5r-assembly1_B  TM=7.436E-01  e=6.663E+00  Mycolicibacterium smegmatis
  4bgf-assembly3_C  TM=1.533E-01  e=4.108E+00  Mycobacterium tuberculosis H37Rv

Radius of gyration: 19.89 Å; Cα contacts (8 Å, |Δi|>4): 373; chains: 1; bounding box: 63×31×58 Å

Secondary structure (DSSP, 8-state):
-HHHHHHHHHHHHHHTTSS-EEEE--------TTS-TT-GGGS-EEE--EEE-PPTT---SS--EEEEETTEEEEE-SSEEEEEETTEEEEEETTTEEEEEEEEEEE-SSPPPTT-EEEEEEESSB-TTSSB-TT-SS--EEEEEEEEEEEEEETTS-EEEEEESS-SHHHHHHHHHHHHHHHSPPP--GGGT--

Foldseek 3Di:
DVVLVVLLVVLLVVLQPFPFKWWWDPPDDPPDPDPPPDDPVVTDIDTWGWDFDDDPPDDDPDTWIWTDHPQWIWTDDLAWTWIDHPVGIDIGGLLFKQKDKDKDKGWDPDDQRPQWAFDDKFWPDADPVRHFDPVDPPIDITTTTIWMKMWIDGPVGRTIIMIGRHDDSSVSNNVSSVVSSVPHDDDDDPVVVVD